Protein AF-A0A7S1QWT0-F1 (afdb_monomer_lite)

Organism: Neobodo designis (NCBI:txid312471)

InterPro domains:
  IPR003721 Pantoate-beta-alanine ligase [MF_00158] (24-279)
  IPR003721 Pantoate-beta-alanine ligase [PF02569] (25-244)
  IPR014729 Rossmann-like alpha/beta/alpha sandwich fold [G3DSA:3.40.50.620] (21-210)
  IPR042176 Pantoate-beta-alanine ligase, C-terminal domain [G3DSA:3.30.1300.10] (211-298)

Secondary structure (DSSP, 8-state):
-TTSHHHHHHHTTTS-PPP--PPEEE-SHHHHHHHHHHHHHTT--EEEEEE-SS--HHHHHHHHHHHHTT-SEEEEEE---GGG--TTSSTTTS---HHHHHHHHHT----TT-EEEEE---HHHH-TT-HHHHHHH--------TT--THHHH-TTHHHHHHHHHHHHHHHH--SEEEEETTSHHHHHHHHHHHHHTT---EEEEEPPPB-TTSPBP-GGGGGS-HHHHHHHHHHHHHHHHHHHHHHHHHHTT------SS-HHHHHHHHHHHHHT-SEEEEEEE--SSS-EEEEEEEE--STT---EE---EEEE-------TTS--S--PPPPPPPP-

Radius of gyration: 23.03 Å; chains: 1; bounding box: 66×64×54 Å

pLDDT: mean 74.69, std 23.06, range [25.11, 98.81]

Sequence (341 aa):
SNSFCTLLAFVSTMTGAEPQSAVQCCHSIAEIRRWRRECSSAQRRVGCVPTMGHLHEGHLGLVRAAFAAGCDAVVVTIFVNPTQFGPAEDYDAYPRTLACDLEKLSGIEHDPRSVLAVFAPPTSEMYPDGVDSAVLAFTVAPTPQPPMHIESVLRPHLYAGIATIVLRLFNICTPDDALFGRKDAFQCDLIAAMARTLNVDVRLHMCPTARETDGLAMSSRNTYIDPAARAHAVALPRACSDAIRTFAALCSGGDAPPFEAPTPLSRVIRRHLVDNFCKTFELAVRHEQCPVSFELQYADVSVDGGAGTLGWICCGEWQDHAPDPATEAPNAPRCAPVGRT

Structure (mmCIF, N/CA/C/O backbone):
data_AF-A0A7S1QWT0-F1
#
_entry.id   AF-A0A7S1QWT0-F1
#
loop_
_atom_site.group_PDB
_atom_site.id
_atom_site.type_symbol
_atom_site.label_atom_id
_atom_site.label_alt_id
_atom_site.label_comp_id
_atom_site.label_asym_id
_atom_site.label_entity_id
_atom_site.label_seq_id
_atom_site.pdbx_PDB_ins_code
_atom_site.Cartn_x
_atom_site.Cartn_y
_atom_site.Cartn_z
_atom_site.occupancy
_atom_site.B_iso_or_equiv
_atom_site.auth_seq_id
_atom_site.auth_comp_id
_atom_site.auth_asym_id
_atom_site.auth_atom_id
_atom_site.pdbx_PDB_model_num
ATOM 1 N N . SER A 1 1 ? -26.802 25.842 -14.150 1.00 42.25 1 SER A N 1
ATOM 2 C CA . SER A 1 1 ? -26.494 24.442 -13.774 1.00 42.25 1 SER A CA 1
ATOM 3 C C . SER A 1 1 ? -26.726 24.121 -12.288 1.00 42.25 1 SER A C 1
ATOM 5 O O . SER A 1 1 ? -26.534 22.978 -11.908 1.00 42.25 1 SER A O 1
ATOM 7 N N . ASN A 1 2 ? -27.247 25.045 -11.463 1.00 38.09 2 ASN A N 1
ATOM 8 C CA . ASN A 1 2 ? -27.472 24.844 -10.017 1.00 38.09 2 ASN A CA 1
ATOM 9 C C . ASN A 1 2 ? -28.808 24.180 -9.615 1.00 38.09 2 ASN A C 1
ATOM 11 O O . ASN A 1 2 ? -29.145 24.175 -8.438 1.00 38.09 2 ASN A O 1
ATOM 15 N N . SER A 1 3 ? -29.577 23.615 -10.550 1.00 39.56 3 SER A N 1
ATOM 16 C CA . SER A 1 3 ? -30.908 23.049 -10.243 1.00 39.56 3 SER A CA 1
ATOM 17 C C . SER A 1 3 ? -30.945 21.520 -10.142 1.00 39.56 3 SER A C 1
ATOM 19 O O . SER A 1 3 ? -31.987 20.972 -9.801 1.00 39.56 3 SER A O 1
ATOM 21 N N . PHE A 1 4 ? -29.832 20.823 -10.401 1.00 35.66 4 PHE A N 1
ATOM 22 C CA . PHE A 1 4 ? -29.777 19.355 -10.315 1.00 35.66 4 PHE A CA 1
ATOM 23 C C . PHE A 1 4 ? -29.410 18.838 -8.911 1.00 35.66 4 PHE A C 1
ATOM 25 O O . PHE A 1 4 ? -29.911 17.795 -8.501 1.00 35.66 4 PHE A O 1
ATOM 32 N N . CYS A 1 5 ? -28.625 19.591 -8.126 1.00 35.72 5 CYS A N 1
ATOM 33 C CA . CYS A 1 5 ? -28.246 19.186 -6.762 1.00 35.72 5 CYS A CA 1
ATOM 34 C C . CYS A 1 5 ? -29.415 19.217 -5.764 1.00 35.72 5 CYS A C 1
ATOM 36 O O . CYS A 1 5 ? -29.424 18.449 -4.808 1.00 35.72 5 CYS A O 1
ATOM 38 N N . THR A 1 6 ? -30.421 20.069 -5.976 1.00 40.09 6 THR A N 1
ATOM 39 C CA . THR A 1 6 ? -31.567 20.181 -5.056 1.00 40.09 6 THR A CA 1
ATOM 40 C C . THR A 1 6 ? -32.590 19.059 -5.256 1.00 40.09 6 THR A C 1
ATOM 42 O O . THR A 1 6 ? -33.325 18.733 -4.330 1.00 40.09 6 THR A O 1
ATOM 45 N N . LEU A 1 7 ? -32.625 18.433 -6.440 1.00 36.25 7 LEU A N 1
ATOM 46 C CA . LEU A 1 7 ? -33.601 17.387 -6.754 1.00 36.25 7 LEU A CA 1
ATOM 47 C C . LEU A 1 7 ? -33.225 16.034 -6.122 1.00 36.25 7 LEU A C 1
ATOM 49 O O . LEU A 1 7 ? -34.100 15.331 -5.629 1.00 36.25 7 LEU A O 1
ATOM 53 N N . LEU A 1 8 ? -31.930 15.702 -6.053 1.00 39.38 8 LEU A N 1
ATOM 54 C CA . LEU A 1 8 ? -31.444 14.467 -5.417 1.00 39.38 8 LEU A CA 1
ATOM 55 C C . LEU A 1 8 ? -31.720 14.434 -3.905 1.00 39.38 8 LEU A C 1
ATOM 57 O O . LEU A 1 8 ? -32.101 13.394 -3.375 1.00 39.38 8 LEU A O 1
ATOM 61 N N . ALA A 1 9 ? -31.633 15.583 -3.228 1.00 39.34 9 ALA A N 1
ATOM 62 C CA . ALA A 1 9 ? -31.957 15.690 -1.805 1.00 39.34 9 ALA A CA 1
ATOM 63 C C . ALA A 1 9 ? -33.454 15.469 -1.504 1.00 39.34 9 ALA A C 1
ATOM 65 O O . ALA A 1 9 ? -33.802 15.075 -0.394 1.00 39.34 9 ALA A O 1
ATOM 66 N N . PHE A 1 10 ? -34.338 15.702 -2.482 1.00 37.19 10 PHE A N 1
ATOM 67 C CA . PHE A 1 10 ? -35.788 15.554 -2.317 1.00 37.19 10 PHE A CA 1
ATOM 68 C C . PHE A 1 10 ? -36.304 14.155 -2.692 1.00 37.19 10 PHE A C 1
ATOM 70 O O . PHE A 1 10 ? -37.392 13.772 -2.275 1.00 37.19 10 PHE A O 1
ATOM 77 N N . VAL A 1 11 ? -35.540 13.375 -3.467 1.00 40.22 11 VAL A N 1
ATOM 78 C CA . VAL A 1 11 ? -35.919 11.999 -3.837 1.00 40.22 11 VAL A CA 1
ATOM 79 C C . VAL A 1 11 ? -35.537 10.998 -2.738 1.00 40.22 11 VAL A C 1
ATOM 81 O O . VAL A 1 11 ? -36.308 10.075 -2.478 1.00 40.22 11 VAL A O 1
ATOM 84 N N . SER A 1 12 ? -34.434 11.223 -2.009 1.00 39.72 12 SER A N 1
ATOM 85 C CA . SER A 1 12 ? -34.025 10.356 -0.887 1.00 39.72 12 SER A CA 1
ATOM 86 C C . SER A 1 12 ? -35.017 10.317 0.282 1.00 39.72 12 SER A C 1
ATOM 88 O O . SER A 1 12 ? -34.977 9.385 1.075 1.00 39.72 12 SER A O 1
ATOM 90 N N . THR A 1 13 ? -35.928 11.287 0.407 1.00 38.88 13 THR A N 1
ATOM 91 C CA . THR A 1 13 ? -36.954 11.301 1.466 1.00 38.88 13 THR A CA 1
ATOM 92 C C . THR A 1 13 ? -38.222 10.512 1.116 1.00 38.88 13 THR A C 1
ATOM 94 O O . THR A 1 13 ? -39.053 10.300 1.995 1.00 38.88 13 THR A O 1
ATOM 97 N N . MET A 1 14 ? -38.382 10.049 -0.132 1.00 39.16 14 MET A N 1
ATOM 98 C CA . MET A 1 14 ? -39.573 9.311 -0.600 1.00 39.16 14 MET A CA 1
ATOM 99 C C . MET A 1 14 ? -39.354 7.798 -0.733 1.00 39.16 14 MET A C 1
ATOM 101 O O . MET A 1 14 ? -40.315 7.031 -0.758 1.00 39.16 14 MET A O 1
ATOM 105 N N . THR A 1 15 ? -38.104 7.345 -0.784 1.00 41.03 15 THR A N 1
ATOM 106 C CA . THR A 1 15 ? -37.746 5.926 -0.753 1.00 41.03 15 THR A CA 1
ATOM 107 C C . THR A 1 15 ? -37.115 5.646 0.601 1.00 41.03 15 THR A C 1
ATOM 109 O O . THR A 1 15 ? -36.033 6.156 0.859 1.00 41.03 15 THR A O 1
ATOM 112 N N . GLY A 1 16 ? -37.754 4.860 1.469 1.00 35.25 16 GLY A N 1
ATOM 113 C CA . GLY A 1 16 ? -37.219 4.458 2.782 1.00 35.25 16 GLY A CA 1
ATOM 114 C C . GLY A 1 16 ? -35.967 3.566 2.728 1.00 35.25 16 GLY A C 1
ATOM 115 O O . GLY A 1 16 ? -35.842 2.644 3.525 1.00 35.25 16 GLY A O 1
ATOM 116 N N . ALA A 1 17 ? -35.073 3.798 1.768 1.00 37.81 17 ALA A N 1
ATOM 117 C CA . ALA A 1 17 ? -33.724 3.275 1.759 1.00 37.81 17 ALA A CA 1
ATOM 118 C C . ALA A 1 17 ? -32.907 4.118 2.741 1.00 37.81 17 ALA A C 1
ATOM 120 O O . ALA A 1 17 ? -32.751 5.326 2.549 1.00 37.81 17 ALA A O 1
ATOM 121 N N . GLU A 1 18 ? -32.413 3.491 3.809 1.00 35.50 18 GLU A N 1
ATOM 122 C CA . GLU A 1 18 ? -31.390 4.125 4.632 1.00 35.50 18 GLU A CA 1
ATOM 123 C C . GLU A 1 18 ? -30.232 4.572 3.729 1.00 35.50 18 GLU A C 1
ATOM 125 O O . GLU A 1 18 ? -29.860 3.832 2.809 1.00 35.50 18 GLU A O 1
ATOM 130 N N . PRO A 1 19 ? -29.680 5.782 3.933 1.00 41.34 19 PRO A N 1
ATOM 131 C CA . PRO A 1 19 ? -28.544 6.230 3.152 1.00 41.34 19 PRO A CA 1
ATOM 132 C C . PRO A 1 19 ? -27.432 5.199 3.315 1.00 41.34 19 PRO A C 1
ATOM 134 O O . PRO A 1 19 ? -27.023 4.897 4.436 1.00 41.34 19 PRO A O 1
ATOM 137 N N . GLN A 1 20 ? -26.983 4.651 2.186 1.00 46.41 20 GLN A N 1
ATOM 138 C CA . GLN A 1 20 ? -25.806 3.799 2.079 1.00 46.41 20 GLN A CA 1
ATOM 139 C C . GLN A 1 20 ? -24.709 4.442 2.937 1.00 46.41 20 GLN A C 1
ATOM 141 O O . GLN A 1 20 ? -24.301 5.572 2.666 1.00 46.41 20 GLN A O 1
ATOM 146 N N . SER A 1 21 ? -24.376 3.794 4.058 1.00 53.66 21 SER A N 1
ATOM 147 C CA . SER A 1 21 ? -23.578 4.376 5.140 1.00 53.66 21 SER A CA 1
ATOM 148 C C . SER A 1 21 ? -22.320 5.018 4.558 1.00 53.66 21 SER A C 1
ATOM 150 O O . SER A 1 21 ? -21.466 4.313 4.021 1.00 53.66 21 SER A O 1
ATOM 152 N N . ALA A 1 22 ? -22.218 6.347 4.649 1.00 71.62 22 ALA A N 1
ATOM 153 C CA . ALA A 1 22 ? -21.068 7.093 4.159 1.00 71.62 22 ALA A CA 1
ATOM 154 C C . ALA A 1 22 ? -19.766 6.500 4.725 1.00 71.62 22 ALA A C 1
ATOM 156 O O . ALA A 1 22 ? -19.699 6.169 5.910 1.00 71.62 22 ALA A O 1
ATOM 157 N N . VAL A 1 23 ? -18.739 6.366 3.880 1.00 88.25 23 VAL A N 1
ATOM 158 C CA . VAL A 1 23 ? -17.427 5.838 4.282 1.00 88.25 23 VAL A CA 1
ATOM 159 C C . VAL A 1 23 ? -16.894 6.651 5.461 1.00 88.25 23 VAL A C 1
ATOM 161 O O . VAL A 1 23 ? -16.669 7.858 5.350 1.00 88.25 23 VAL A O 1
ATOM 164 N N . GLN A 1 24 ? -16.687 5.994 6.603 1.00 92.94 24 GLN A N 1
ATOM 165 C CA . GLN A 1 24 ? -16.206 6.665 7.806 1.00 92.94 24 GLN A CA 1
ATOM 166 C C . GLN A 1 24 ? -14.733 7.042 7.629 1.00 92.94 24 GLN A C 1
ATOM 168 O O . GLN A 1 24 ? -13.878 6.167 7.527 1.00 92.94 24 GLN A O 1
ATOM 173 N N . CYS A 1 25 ? -14.420 8.338 7.631 1.00 97.38 25 CYS A N 1
ATOM 174 C CA . CYS A 1 25 ? -13.046 8.832 7.553 1.00 97.38 25 CYS A CA 1
ATOM 175 C C . CYS A 1 25 ? -12.520 9.197 8.951 1.00 97.38 25 CYS A C 1
ATOM 177 O O . CYS A 1 25 ? -13.036 10.100 9.606 1.00 97.38 25 CYS A O 1
ATOM 179 N N . CYS A 1 26 ? -11.499 8.479 9.411 1.00 98.44 26 CYS A N 1
ATOM 180 C CA . CYS A 1 26 ? -10.790 8.690 10.669 1.00 98.44 26 CYS A CA 1
ATOM 181 C C . CYS A 1 26 ? -9.472 9.430 10.415 1.00 98.44 26 CYS A C 1
ATOM 183 O O . CYS A 1 26 ? -8.659 8.996 9.597 1.00 98.44 26 CYS A O 1
ATOM 185 N N . HIS A 1 27 ? -9.228 10.504 11.160 1.00 98.12 27 HIS A N 1
ATOM 186 C CA . HIS A 1 27 ? -8.019 11.327 11.063 1.00 98.12 27 HIS A CA 1
ATOM 187 C C . HIS A 1 27 ? -7.076 11.152 12.256 1.00 98.12 27 HIS A C 1
ATOM 189 O O . HIS A 1 27 ? -5.955 11.650 12.226 1.00 98.12 27 HIS A O 1
ATOM 195 N N . SER A 1 28 ? -7.498 10.424 13.291 1.00 98.62 28 SER A N 1
ATOM 196 C CA . SER A 1 28 ? -6.667 10.107 14.455 1.00 98.62 28 SER A CA 1
ATOM 197 C C . SER A 1 28 ? -6.576 8.608 14.732 1.00 98.62 28 SER A C 1
ATOM 199 O O . SER A 1 28 ? -7.481 7.824 14.426 1.00 98.62 28 SER A O 1
ATOM 201 N N . ILE A 1 29 ? -5.485 8.205 15.384 1.00 98.75 29 ILE A N 1
ATOM 202 C CA . ILE A 1 29 ? -5.274 6.854 15.910 1.00 98.75 29 ILE A CA 1
ATOM 203 C C . ILE A 1 29 ? -6.396 6.500 16.894 1.00 98.75 29 ILE A C 1
ATOM 205 O O . ILE A 1 29 ? -6.856 5.358 16.941 1.00 98.75 29 ILE A O 1
ATOM 209 N N . ALA A 1 30 ? -6.871 7.475 17.673 1.00 98.62 30 ALA A N 1
ATOM 210 C CA . ALA A 1 30 ? -7.966 7.280 18.617 1.00 98.62 30 ALA A CA 1
ATOM 211 C C . ALA A 1 30 ? -9.285 6.901 17.918 1.00 98.62 30 ALA A C 1
ATOM 213 O O . ALA A 1 30 ? -9.980 5.990 18.381 1.00 98.62 30 ALA A O 1
ATOM 214 N N . GLU A 1 31 ? -9.616 7.567 16.809 1.00 98.56 31 GLU A N 1
ATOM 215 C CA . GLU A 1 31 ? -10.817 7.292 16.015 1.00 98.56 31 GLU A CA 1
ATOM 216 C C . GLU A 1 31 ? -10.756 5.922 15.348 1.00 98.56 31 GLU A C 1
ATOM 218 O O . GLU A 1 31 ? -11.684 5.130 15.519 1.00 98.56 31 GLU A O 1
ATOM 223 N N . ILE A 1 32 ? -9.655 5.589 14.664 1.00 98.69 32 ILE A N 1
ATOM 224 C CA . ILE A 1 32 ? -9.569 4.294 13.977 1.00 98.69 32 ILE A CA 1
ATOM 225 C C . ILE A 1 32 ? -9.534 3.125 14.969 1.00 98.69 32 ILE A C 1
ATOM 227 O O . ILE A 1 32 ? -10.147 2.084 14.737 1.00 98.69 32 ILE A O 1
ATOM 231 N N . ARG A 1 33 ? -8.921 3.308 16.147 1.00 98.62 33 ARG A N 1
ATOM 232 C CA . ARG A 1 33 ? -8.983 2.311 17.226 1.00 98.62 33 ARG A CA 1
ATOM 233 C C . ARG A 1 33 ? -10.384 2.169 17.809 1.00 98.62 33 ARG A C 1
ATOM 235 O O . ARG A 1 33 ? -10.733 1.082 18.265 1.00 98.62 33 ARG A O 1
ATOM 242 N N . ARG A 1 34 ? -11.188 3.239 17.841 1.00 98.56 34 ARG A N 1
ATOM 243 C CA . ARG A 1 34 ? -12.601 3.153 18.240 1.00 98.56 34 ARG A CA 1
ATOM 244 C C . ARG A 1 34 ? -13.382 2.314 17.233 1.00 98.56 34 ARG A C 1
ATOM 246 O O . ARG A 1 34 ? -13.975 1.321 17.644 1.00 98.56 34 ARG A O 1
ATOM 253 N N . TRP A 1 35 ? -13.268 2.639 15.949 1.00 98.19 35 TRP A N 1
ATOM 254 C CA . TRP A 1 35 ? -13.874 1.866 14.863 1.00 98.19 35 TRP A CA 1
ATOM 255 C C . TRP A 1 35 ? -13.466 0.384 14.908 1.00 98.19 35 TRP A C 1
ATOM 257 O O . TRP A 1 35 ? -14.299 -0.518 14.811 1.00 98.19 35 TRP A O 1
ATOM 267 N N . ARG A 1 36 ? -12.184 0.098 15.166 1.00 98.25 36 ARG A N 1
ATOM 268 C CA . ARG A 1 36 ? -11.693 -1.279 15.284 1.00 98.25 36 ARG A CA 1
ATOM 269 C C . ARG A 1 36 ? -12.300 -2.030 16.472 1.00 98.25 36 ARG A C 1
ATOM 271 O O . ARG A 1 36 ? -12.597 -3.219 16.343 1.00 98.25 36 ARG A O 1
ATOM 278 N N . ARG A 1 37 ? -12.499 -1.370 17.620 1.00 98.44 37 ARG A N 1
ATOM 279 C CA . ARG A 1 37 ? -13.174 -1.967 18.791 1.00 98.44 37 ARG A CA 1
ATOM 280 C C . ARG A 1 37 ? -14.650 -2.251 18.522 1.00 98.44 37 ARG A C 1
ATOM 282 O O . ARG A 1 37 ? -15.153 -3.279 18.973 1.00 98.44 37 ARG A O 1
ATOM 289 N N . GLU A 1 38 ? -15.324 -1.379 17.780 1.00 97.81 38 GLU A N 1
ATOM 290 C CA . GLU A 1 38 ? -16.707 -1.592 17.338 1.00 97.81 38 GLU A CA 1
ATOM 291 C C . GLU A 1 38 ? -16.799 -2.817 16.419 1.00 97.81 38 GLU A C 1
ATOM 293 O O . GLU A 1 38 ? -17.631 -3.692 16.651 1.00 97.81 38 GLU A O 1
ATOM 298 N N . CYS A 1 39 ? -15.873 -2.956 15.462 1.00 97.88 39 CYS A N 1
ATOM 299 C CA . CYS A 1 39 ? -15.773 -4.152 14.620 1.00 97.88 39 CYS A CA 1
ATOM 300 C C . CYS A 1 39 ? -15.549 -5.425 15.449 1.00 97.88 39 CYS A C 1
ATOM 302 O O . CYS A 1 39 ? -16.264 -6.405 15.264 1.00 97.88 39 CYS A O 1
ATOM 304 N N . SER A 1 40 ? -14.632 -5.390 16.423 1.00 97.00 40 SER A N 1
ATOM 305 C CA . SER A 1 40 ? -14.411 -6.511 17.350 1.00 97.00 40 SER A CA 1
ATOM 306 C C . SER A 1 40 ? -15.667 -6.891 18.129 1.00 97.00 40 SER A C 1
ATOM 308 O O . SER A 1 40 ? -15.968 -8.073 18.266 1.00 97.00 40 SER A O 1
ATOM 310 N N . SER A 1 41 ? -16.397 -5.899 18.642 1.00 97.69 41 SER A N 1
ATOM 311 C CA . SER A 1 41 ? -17.617 -6.120 19.430 1.00 97.69 41 SER A CA 1
ATOM 312 C C . SER A 1 41 ? -18.728 -6.743 18.584 1.00 97.69 41 SER A C 1
ATOM 314 O O . SER A 1 41 ? -19.510 -7.544 19.084 1.00 97.69 41 SER A O 1
ATOM 316 N N . ALA A 1 42 ? -18.755 -6.416 17.291 1.00 96.94 42 ALA A N 1
ATOM 317 C CA . ALA A 1 42 ? -19.634 -7.021 16.298 1.00 96.94 42 ALA A CA 1
ATOM 318 C C . ALA A 1 42 ? -19.082 -8.332 15.699 1.00 96.94 42 ALA A C 1
ATOM 320 O O . ALA A 1 42 ? -19.668 -8.846 14.751 1.00 96.94 42 ALA A O 1
ATOM 321 N N . GLN A 1 43 ? -17.961 -8.856 16.216 1.00 97.19 43 GLN A N 1
ATOM 322 C CA . GLN A 1 43 ? -17.268 -10.050 15.711 1.00 97.19 43 GLN A CA 1
ATOM 323 C C . GLN A 1 43 ? -16.945 -9.995 14.207 1.00 97.19 43 GLN A C 1
ATOM 325 O O . GLN A 1 43 ? -16.918 -11.021 13.534 1.00 97.19 43 GLN A O 1
ATOM 330 N N . ARG A 1 44 ? -16.697 -8.790 13.686 1.00 97.56 44 ARG A N 1
ATOM 331 C CA . ARG A 1 44 ? -16.338 -8.559 12.287 1.00 97.56 44 ARG A CA 1
ATOM 332 C C . ARG A 1 44 ? -14.871 -8.876 12.051 1.00 97.56 44 ARG A C 1
ATOM 334 O O . ARG A 1 44 ? -14.016 -8.368 12.778 1.00 97.56 44 ARG A O 1
ATOM 341 N N . ARG A 1 45 ? -14.590 -9.624 10.987 1.00 98.31 45 ARG A N 1
ATOM 342 C CA . ARG A 1 45 ? -13.234 -9.814 10.469 1.00 98.31 45 ARG A CA 1
ATOM 343 C C . ARG A 1 45 ? -12.791 -8.577 9.690 1.00 98.31 45 ARG A C 1
ATOM 345 O O . ARG A 1 45 ? -13.512 -8.110 8.808 1.00 98.31 45 ARG A O 1
ATOM 352 N N . VAL A 1 46 ? -11.625 -8.035 10.025 1.00 98.75 46 VAL A N 1
ATOM 353 C CA . VAL A 1 46 ? -11.136 -6.741 9.542 1.00 98.75 46 VAL A CA 1
ATOM 354 C C . VAL A 1 46 ? -9.996 -6.920 8.543 1.00 98.75 46 VAL A C 1
ATOM 356 O O . VAL A 1 46 ? -8.901 -7.346 8.905 1.00 98.75 46 VAL A O 1
ATOM 359 N N . GLY A 1 47 ? -10.233 -6.512 7.299 1.00 98.75 47 GLY A N 1
ATOM 360 C CA . GLY A 1 47 ? -9.208 -6.357 6.273 1.00 98.75 47 GLY A CA 1
ATOM 361 C C . GLY A 1 47 ? -8.568 -4.968 6.309 1.00 98.75 47 GLY A C 1
ATOM 362 O O . GLY A 1 47 ? -9.241 -3.970 6.558 1.00 98.75 47 GLY A O 1
ATOM 363 N N . CYS A 1 48 ? -7.274 -4.877 6.024 1.00 98.81 48 CYS A N 1
ATOM 364 C CA . CYS A 1 48 ? -6.546 -3.623 5.862 1.00 98.81 48 CYS A CA 1
ATOM 365 C C . CYS A 1 48 ? -5.928 -3.531 4.467 1.00 98.81 48 CYS A C 1
ATOM 367 O O . CYS A 1 48 ? -5.271 -4.462 4.002 1.00 98.81 48 CYS A O 1
ATOM 369 N N . VAL A 1 49 ? -6.108 -2.383 3.816 1.00 98.81 49 VAL A N 1
ATOM 370 C CA . VAL A 1 49 ? -5.476 -2.046 2.537 1.00 98.81 49 VAL A CA 1
ATOM 371 C C . VAL A 1 49 ? -4.602 -0.808 2.751 1.00 98.81 49 VAL A C 1
ATOM 373 O O . VAL A 1 49 ? -5.113 0.317 2.712 1.00 98.81 49 VAL A O 1
ATOM 376 N N . PRO A 1 50 ? -3.295 -0.978 3.022 1.00 98.50 50 PRO A N 1
ATOM 377 C CA . PRO A 1 50 ? -2.398 0.156 3.183 1.00 98.50 50 PRO A CA 1
ATOM 378 C C . PRO A 1 50 ? -2.125 0.859 1.851 1.00 98.50 50 PRO A C 1
ATOM 380 O O . PRO A 1 50 ? -1.672 0.228 0.897 1.00 98.50 50 PRO A O 1
ATOM 383 N N . THR A 1 51 ? -2.373 2.168 1.776 1.00 98.31 51 THR A N 1
ATOM 384 C CA . THR A 1 51 ? -2.111 2.981 0.575 1.00 98.31 51 THR A CA 1
ATOM 385 C C . THR A 1 51 ? -1.500 4.341 0.923 1.00 98.31 51 THR A C 1
ATOM 387 O O . THR A 1 51 ? -1.543 4.800 2.068 1.00 98.31 51 THR A O 1
ATOM 390 N N . MET A 1 52 ? -0.977 5.024 -0.097 1.00 97.50 52 MET A N 1
ATOM 391 C CA . MET A 1 52 ? -0.579 6.434 -0.015 1.00 97.50 52 MET A CA 1
ATOM 392 C C . MET A 1 52 ? -1.651 7.402 -0.551 1.00 97.50 52 MET A C 1
ATOM 394 O O . MET A 1 52 ? -1.398 8.600 -0.629 1.00 97.50 52 MET A O 1
ATOM 398 N N . GLY A 1 53 ? -2.849 6.917 -0.901 1.00 97.00 53 GLY A N 1
ATOM 399 C CA . GLY A 1 53 ? -3.890 7.716 -1.559 1.00 97.00 53 GLY A CA 1
ATOM 400 C C . GLY A 1 53 ? -3.718 7.820 -3.072 1.00 97.00 53 GLY A C 1
ATOM 401 O O . GLY A 1 53 ? -3.019 7.012 -3.686 1.00 97.00 53 GLY A O 1
ATOM 402 N N . HIS A 1 54 ? -4.410 8.789 -3.677 1.00 96.38 54 HIS A N 1
ATOM 403 C CA . HIS A 1 54 ? -4.535 8.923 -5.131 1.00 96.38 54 HIS A CA 1
ATOM 404 C C . HIS A 1 54 ? -4.944 7.601 -5.782 1.00 96.38 54 HIS A C 1
ATOM 406 O O . HIS A 1 54 ? -4.239 7.014 -6.612 1.00 96.38 54 HIS A O 1
ATOM 412 N N . LEU A 1 55 ? -6.082 7.096 -5.308 1.00 97.25 55 LEU A N 1
ATOM 413 C CA . LEU A 1 55 ? -6.531 5.740 -5.546 1.00 97.25 55 LEU A CA 1
ATOM 414 C C . LEU A 1 55 ? -6.874 5.527 -7.020 1.00 97.25 55 LEU A C 1
ATOM 416 O O . LEU A 1 55 ? -7.400 6.400 -7.713 1.00 97.25 55 LEU A O 1
ATOM 420 N N . HIS A 1 56 ? -6.621 4.314 -7.484 1.00 95.50 56 HIS A N 1
ATOM 421 C CA . HIS A 1 56 ? -6.930 3.841 -8.827 1.00 95.50 56 HIS A CA 1
ATOM 422 C C . HIS A 1 56 ? -7.529 2.445 -8.711 1.00 95.50 56 HIS A C 1
ATOM 424 O O . HIS A 1 56 ? -7.557 1.861 -7.628 1.00 95.50 56 HIS A O 1
ATOM 430 N N . GLU A 1 57 ? -7.970 1.880 -9.827 1.00 95.38 57 GLU A N 1
ATOM 431 C CA . GLU A 1 57 ? -8.723 0.627 -9.829 1.00 95.38 57 GLU A CA 1
ATOM 432 C C . GLU A 1 57 ? -7.930 -0.568 -9.264 1.00 95.38 57 GLU A C 1
ATOM 434 O O . GLU A 1 57 ? -8.508 -1.440 -8.625 1.00 95.38 57 GLU A O 1
ATOM 439 N N . GLY A 1 58 ? -6.594 -0.555 -9.350 1.00 95.25 58 GLY A N 1
ATOM 440 C CA . GLY A 1 58 ? -5.753 -1.486 -8.585 1.00 95.25 58 GLY A CA 1
ATOM 441 C C . GLY A 1 58 ? -5.959 -1.435 -7.064 1.00 95.25 58 GLY A C 1
ATOM 442 O O . GLY A 1 58 ? -6.085 -2.484 -6.443 1.00 95.25 58 GLY A O 1
ATOM 443 N N . HIS A 1 59 ? -6.069 -0.245 -6.466 1.00 98.12 59 HIS A N 1
ATOM 444 C CA . HIS A 1 59 ? -6.357 -0.090 -5.036 1.00 98.12 59 HIS A CA 1
ATOM 445 C C . HIS A 1 59 ? -7.789 -0.523 -4.691 1.00 98.12 59 HIS A C 1
ATOM 447 O O . HIS A 1 59 ? -7.999 -1.236 -3.712 1.00 98.12 59 HIS A O 1
ATOM 453 N N . LEU A 1 60 ? -8.772 -0.141 -5.514 1.00 98.00 60 LEU A N 1
ATOM 454 C CA . LEU A 1 60 ? -10.171 -0.547 -5.318 1.00 98.00 60 LEU A CA 1
ATOM 455 C C . LEU A 1 60 ? -10.328 -2.073 -5.459 1.00 98.00 60 LEU A C 1
ATOM 457 O O . LEU A 1 60 ? -11.102 -2.696 -4.735 1.00 98.00 60 LEU A O 1
ATOM 461 N N . GLY A 1 61 ? -9.524 -2.695 -6.325 1.00 97.62 61 GLY A N 1
ATOM 462 C CA . GLY A 1 61 ? -9.403 -4.143 -6.455 1.00 97.62 61 GLY A CA 1
ATOM 463 C C . GLY A 1 61 ? -8.929 -4.833 -5.182 1.00 97.62 61 GLY A C 1
ATOM 464 O O . GLY A 1 61 ? -9.472 -5.882 -4.846 1.00 97.62 61 GLY A O 1
ATOM 465 N N . LEU A 1 62 ? -7.998 -4.233 -4.433 1.00 98.50 62 LEU A N 1
ATOM 466 C CA . LEU A 1 62 ? -7.588 -4.754 -3.123 1.00 98.50 62 LEU A CA 1
ATOM 467 C C . LEU A 1 62 ? -8.739 -4.688 -2.113 1.00 98.50 62 LEU A C 1
ATOM 469 O O . LEU A 1 62 ? -8.965 -5.646 -1.386 1.00 98.50 62 LEU A O 1
ATOM 473 N N . VAL A 1 63 ? -9.522 -3.607 -2.099 1.00 98.50 63 VAL A N 1
ATOM 474 C CA . VAL A 1 63 ? -10.701 -3.504 -1.218 1.00 98.50 63 VAL A CA 1
ATOM 475 C C . VAL A 1 63 ? -11.725 -4.594 -1.544 1.00 98.50 63 VAL A C 1
ATOM 477 O O . VAL A 1 63 ? -12.194 -5.295 -0.649 1.00 98.50 63 VAL A O 1
ATOM 480 N N . ARG A 1 64 ? -12.024 -4.809 -2.831 1.00 97.75 64 ARG A N 1
ATOM 481 C CA . ARG A 1 64 ? -12.922 -5.894 -3.261 1.00 97.75 64 ARG A CA 1
ATOM 482 C C . ARG A 1 64 ? -12.361 -7.276 -2.930 1.00 97.75 64 ARG A C 1
ATOM 484 O O . ARG A 1 64 ? -13.114 -8.145 -2.504 1.00 97.75 64 ARG A O 1
ATOM 491 N N . ALA A 1 65 ? -11.051 -7.476 -3.073 1.00 97.94 65 ALA A N 1
ATOM 492 C CA . ALA A 1 65 ? -10.392 -8.719 -2.683 1.00 97.94 65 ALA A CA 1
ATOM 493 C C . ALA A 1 65 ? -10.490 -8.975 -1.170 1.00 97.94 65 ALA A C 1
ATOM 495 O O . ALA A 1 65 ? -10.647 -10.123 -0.766 1.00 97.94 65 ALA A O 1
ATOM 496 N N . ALA A 1 66 ? -10.468 -7.928 -0.339 1.00 98.38 66 ALA A N 1
ATOM 497 C CA . ALA A 1 66 ? -10.638 -8.048 1.108 1.00 98.38 66 ALA A CA 1
ATOM 498 C C . ALA A 1 66 ? -12.033 -8.580 1.461 1.00 98.38 66 ALA A C 1
ATOM 500 O O . ALA A 1 66 ? -12.158 -9.553 2.208 1.00 98.38 66 ALA A O 1
ATOM 501 N N . PHE A 1 67 ? -13.076 -8.001 0.859 1.00 97.62 67 PHE A N 1
ATOM 502 C CA . PHE A 1 67 ? -14.446 -8.494 1.010 1.00 97.62 67 PHE A CA 1
ATOM 503 C C . PHE A 1 67 ? -14.597 -9.922 0.466 1.00 97.62 67 PHE A C 1
ATOM 505 O O . PHE A 1 67 ? -15.144 -10.784 1.149 1.00 97.62 67 PHE A O 1
ATOM 512 N N . ALA A 1 68 ? -14.038 -10.218 -0.712 1.00 96.75 68 ALA A N 1
ATOM 513 C CA . ALA A 1 68 ? -14.062 -11.562 -1.296 1.00 96.75 68 ALA A CA 1
ATOM 514 C C . ALA A 1 68 ? -13.323 -12.611 -0.440 1.00 96.75 68 ALA A C 1
ATOM 516 O O . ALA A 1 68 ? -13.701 -13.781 -0.436 1.00 96.75 68 ALA A O 1
ATOM 517 N N . ALA A 1 69 ? -12.304 -12.203 0.322 1.00 96.12 69 ALA A N 1
ATOM 518 C CA . ALA A 1 69 ? -11.595 -13.051 1.281 1.00 96.12 69 ALA A CA 1
ATOM 519 C C . ALA A 1 69 ? -12.376 -13.287 2.593 1.00 96.12 69 ALA A C 1
ATOM 521 O O . ALA A 1 69 ? -11.880 -13.984 3.489 1.00 96.12 69 ALA A O 1
ATOM 522 N N . GLY A 1 70 ? -13.584 -12.726 2.715 1.00 96.75 70 GLY A N 1
ATOM 523 C CA . GLY A 1 70 ? -14.473 -12.876 3.863 1.00 96.75 70 GLY A CA 1
ATOM 524 C C . GLY A 1 70 ? -14.211 -11.880 4.991 1.00 96.75 70 GLY A C 1
ATOM 525 O O . GLY A 1 70 ? -14.418 -12.234 6.148 1.00 96.75 70 GLY A O 1
ATOM 526 N N . CYS A 1 71 ? -13.699 -10.683 4.688 1.00 98.25 71 CYS A N 1
ATOM 527 C CA . CYS A 1 71 ? -13.670 -9.589 5.661 1.00 98.25 71 CYS A CA 1
ATOM 528 C C . CYS A 1 71 ? -15.052 -8.928 5.735 1.00 98.25 71 CYS A C 1
ATOM 530 O O . CYS A 1 71 ? -15.605 -8.538 4.710 1.00 98.25 71 CYS A O 1
ATOM 532 N N . ASP A 1 72 ? -15.588 -8.749 6.939 1.00 98.00 72 ASP A N 1
ATOM 533 C CA . ASP A 1 72 ? -16.838 -8.015 7.167 1.00 98.00 72 ASP A CA 1
ATOM 534 C C . ASP A 1 72 ? -16.598 -6.502 7.247 1.00 98.00 72 ASP A C 1
ATOM 536 O O . ASP A 1 72 ? -17.498 -5.698 7.029 1.00 98.00 72 ASP A O 1
ATOM 540 N N . ALA A 1 73 ? -15.379 -6.097 7.588 1.00 98.25 73 ALA A N 1
ATOM 541 C CA . ALA A 1 73 ? -14.972 -4.708 7.685 1.00 98.25 73 ALA A CA 1
ATOM 542 C C . ALA A 1 73 ? -13.659 -4.502 6.938 1.00 98.25 73 ALA A C 1
ATOM 544 O O . ALA A 1 73 ? -12.772 -5.351 6.999 1.00 98.25 73 ALA A O 1
ATOM 545 N N . VAL A 1 74 ? -13.506 -3.368 6.261 1.00 98.62 74 VAL A N 1
ATOM 546 C CA . VAL A 1 74 ? -12.255 -3.005 5.591 1.00 98.62 74 VAL A CA 1
ATOM 547 C C . VAL A 1 74 ? -11.838 -1.604 6.007 1.00 98.62 74 VAL A C 1
ATOM 549 O O . VAL A 1 74 ? -12.643 -0.675 5.980 1.00 98.62 74 VAL A O 1
ATOM 552 N N . VAL A 1 75 ? -10.568 -1.447 6.378 1.00 98.75 75 VAL A N 1
ATOM 553 C CA . VAL A 1 75 ? -9.918 -0.145 6.533 1.00 98.75 75 VAL A CA 1
ATOM 554 C C . VAL A 1 75 ? -8.948 0.087 5.381 1.00 98.75 75 VAL A C 1
ATOM 556 O O . VAL A 1 75 ? -8.054 -0.719 5.128 1.00 98.75 75 VAL A O 1
ATOM 559 N N . VAL A 1 76 ? -9.098 1.216 4.695 1.00 98.81 76 VAL A N 1
ATOM 560 C CA . VAL A 1 76 ? -8.115 1.711 3.727 1.00 98.81 76 VAL A CA 1
ATOM 561 C C . VAL A 1 76 ? -7.296 2.797 4.403 1.00 98.81 76 VAL A C 1
ATOM 563 O O . VAL A 1 76 ? -7.846 3.805 4.845 1.00 98.81 76 VAL A O 1
ATOM 566 N N . THR A 1 77 ? -5.980 2.622 4.504 1.00 98.75 77 THR A N 1
ATOM 567 C CA . THR A 1 77 ? -5.126 3.695 5.030 1.00 98.75 77 THR A CA 1
ATOM 568 C C . THR A 1 77 ? -4.709 4.594 3.879 1.00 98.75 77 THR A C 1
ATOM 570 O O . THR A 1 77 ? -4.303 4.094 2.833 1.00 98.75 77 THR A O 1
ATOM 573 N N . ILE A 1 78 ? -4.784 5.908 4.061 1.00 98.62 78 ILE A N 1
ATOM 574 C CA . ILE A 1 78 ? -4.321 6.908 3.096 1.00 98.62 78 ILE A CA 1
ATOM 575 C C . ILE A 1 78 ? -3.283 7.765 3.806 1.00 98.62 78 ILE A C 1
ATOM 577 O O . ILE A 1 78 ? -3.616 8.695 4.539 1.00 98.62 78 ILE A O 1
ATOM 581 N N . PHE A 1 79 ? -2.012 7.416 3.623 1.00 98.38 79 PHE A N 1
ATOM 582 C CA . PHE A 1 79 ? -0.916 8.123 4.271 1.00 98.38 79 PHE A CA 1
ATOM 583 C C . PHE A 1 79 ? 0.328 8.147 3.383 1.00 98.38 79 PHE A C 1
ATOM 585 O O . PHE A 1 79 ? 0.973 7.121 3.169 1.00 98.38 79 PHE A O 1
ATOM 592 N N . VAL A 1 80 ? 0.684 9.333 2.881 1.00 97.12 80 VAL A N 1
ATOM 593 C CA . VAL A 1 80 ? 1.956 9.549 2.177 1.00 97.12 80 VAL A CA 1
ATOM 594 C C . VAL A 1 80 ? 3.066 9.583 3.224 1.00 97.12 80 VAL A C 1
ATOM 596 O O . VAL A 1 80 ? 3.349 10.619 3.821 1.00 97.12 80 VAL A O 1
ATOM 599 N N . ASN A 1 81 ? 3.650 8.420 3.496 1.00 96.25 81 ASN A N 1
ATOM 600 C CA . ASN A 1 81 ? 4.665 8.252 4.528 1.00 96.25 81 ASN A CA 1
ATOM 601 C C . ASN A 1 81 ? 5.971 8.973 4.147 1.00 96.25 81 ASN A C 1
ATOM 603 O O . ASN A 1 81 ? 6.582 8.562 3.173 1.00 96.25 81 ASN A O 1
ATOM 607 N N . PRO A 1 82 ? 6.470 9.965 4.902 1.00 94.12 82 PRO A N 1
ATOM 608 C CA . PRO A 1 82 ? 7.725 10.647 4.572 1.00 94.12 82 PRO A CA 1
ATOM 609 C C . PRO A 1 82 ? 8.968 9.752 4.698 1.00 94.12 82 PRO A C 1
ATOM 611 O O . PRO A 1 82 ? 9.933 9.948 3.972 1.00 94.12 82 PRO A O 1
ATOM 614 N N . THR A 1 83 ? 8.955 8.736 5.570 1.00 91.19 83 THR A N 1
ATOM 615 C CA . THR A 1 83 ? 10.153 7.907 5.849 1.00 91.19 83 THR A CA 1
ATOM 616 C C . THR A 1 83 ? 10.570 6.998 4.694 1.00 91.19 83 THR A C 1
ATOM 618 O O . THR A 1 83 ? 11.680 6.476 4.689 1.00 91.19 83 THR A O 1
ATOM 621 N N . GLN A 1 84 ? 9.692 6.803 3.710 1.00 88.31 84 GLN A N 1
ATOM 622 C CA . GLN A 1 84 ? 9.974 6.019 2.507 1.00 88.31 84 GLN A CA 1
ATOM 623 C C . GLN A 1 84 ? 10.310 6.894 1.288 1.00 88.31 84 GLN A C 1
ATOM 625 O O . GLN A 1 84 ? 10.352 6.379 0.171 1.00 88.31 84 GLN A O 1
ATOM 630 N N . PHE A 1 85 ? 10.542 8.198 1.500 1.00 87.88 85 PHE A N 1
ATOM 631 C CA . PHE A 1 85 ? 10.989 9.135 0.473 1.00 87.88 85 PHE A CA 1
ATOM 632 C C . PHE A 1 85 ? 12.365 9.717 0.801 1.00 87.88 85 PHE A C 1
ATOM 634 O O . PHE A 1 85 ? 12.672 10.031 1.949 1.00 87.88 85 PHE A O 1
ATOM 641 N N . GLY A 1 86 ? 13.190 9.858 -0.230 1.00 84.25 86 GLY A N 1
ATOM 642 C CA . GLY A 1 86 ? 14.495 10.504 -0.163 1.00 84.25 86 GLY A CA 1
ATOM 643 C C . GLY A 1 86 ? 14.384 12.005 -0.458 1.00 84.25 86 GLY A C 1
ATOM 644 O O . GLY A 1 86 ? 13.395 12.434 -1.051 1.00 84.25 86 GLY A O 1
ATOM 645 N N . PRO A 1 87 ? 15.405 12.819 -0.129 1.00 80.62 87 PRO A N 1
ATOM 646 C CA . PRO A 1 87 ? 15.356 14.273 -0.330 1.00 80.62 87 PRO A CA 1
ATOM 647 C C . PRO A 1 87 ? 15.152 14.722 -1.785 1.00 80.62 87 PRO A C 1
ATOM 649 O O . PRO A 1 87 ? 14.645 15.810 -2.024 1.00 80.62 87 PRO A O 1
ATOM 652 N N . ALA A 1 88 ? 15.572 13.900 -2.751 1.00 78.75 88 ALA A N 1
ATOM 653 C CA . ALA A 1 88 ? 15.434 14.164 -4.185 1.00 78.75 88 ALA A CA 1
ATOM 654 C C . ALA A 1 88 ? 14.241 13.425 -4.825 1.00 78.75 88 ALA A C 1
ATOM 656 O O . ALA A 1 88 ? 14.111 13.410 -6.047 1.00 78.75 88 ALA A O 1
ATOM 657 N N . GLU A 1 89 ? 13.405 12.768 -4.017 1.00 83.25 89 GLU A N 1
ATOM 658 C CA . GLU A 1 89 ? 12.247 12.009 -4.489 1.00 83.25 89 GLU A CA 1
ATOM 659 C C . GLU A 1 89 ? 10.969 12.857 -4.477 1.00 83.25 89 GLU A C 1
ATOM 661 O O . GLU A 1 89 ? 10.932 13.993 -4.009 1.00 83.25 89 GLU A O 1
ATOM 666 N N . ASP A 1 90 ? 9.883 12.298 -5.000 1.00 84.12 90 ASP A N 1
ATOM 667 C CA . ASP A 1 90 ? 8.659 13.024 -5.322 1.00 84.12 90 ASP A CA 1
ATOM 668 C C . ASP A 1 90 ? 7.712 13.254 -4.130 1.00 84.12 90 ASP A C 1
ATOM 670 O O . ASP A 1 90 ? 6.507 13.348 -4.332 1.00 84.12 90 ASP A O 1
ATOM 674 N N . TYR A 1 91 ? 8.205 13.359 -2.891 1.00 89.00 91 TYR A N 1
ATOM 675 C CA . TYR A 1 91 ? 7.339 13.486 -1.705 1.00 89.00 91 TYR A CA 1
ATOM 676 C C . TYR A 1 91 ? 6.404 14.706 -1.771 1.00 89.00 91 TYR A C 1
ATOM 678 O O . TYR A 1 91 ? 5.197 14.597 -1.517 1.00 89.00 91 TYR A O 1
ATOM 686 N N . ASP A 1 92 ? 6.948 15.867 -2.141 1.00 88.31 92 ASP A N 1
ATOM 687 C CA . ASP A 1 92 ? 6.182 17.114 -2.245 1.00 88.31 92 ASP A CA 1
ATOM 688 C C . ASP A 1 92 ? 5.248 17.103 -3.461 1.00 88.31 92 ASP A C 1
ATOM 690 O O . ASP A 1 92 ? 4.120 17.588 -3.384 1.00 88.31 92 ASP A O 1
ATOM 694 N N . ALA A 1 93 ? 5.685 16.480 -4.558 1.00 86.75 93 ALA A N 1
ATOM 695 C CA . ALA A 1 93 ? 4.909 16.339 -5.788 1.00 86.75 93 ALA A CA 1
ATOM 696 C C . ALA A 1 93 ? 3.857 15.216 -5.730 1.00 86.75 93 ALA A C 1
ATOM 698 O O . ALA A 1 93 ? 2.973 15.179 -6.587 1.00 86.75 93 ALA A O 1
ATOM 699 N N . TYR A 1 94 ? 3.917 14.322 -4.732 1.00 89.88 94 TYR A N 1
ATOM 700 C CA . TYR A 1 94 ? 3.022 13.170 -4.647 1.00 89.88 94 TYR A CA 1
ATOM 701 C C . TYR A 1 94 ? 1.5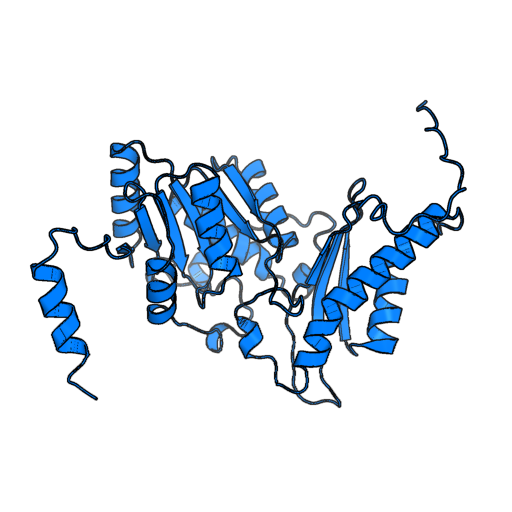51 13.617 -4.577 1.00 89.88 94 TYR A C 1
ATOM 703 O O . TYR A 1 94 ? 1.198 14.439 -3.716 1.00 89.88 94 TYR A O 1
ATOM 711 N N . PRO A 1 95 ? 0.665 13.085 -5.440 1.00 87.75 95 PRO A N 1
ATOM 712 C CA . PRO A 1 95 ? -0.717 13.530 -5.509 1.00 87.75 95 PRO A CA 1
ATOM 713 C C . PRO A 1 95 ? -1.470 13.208 -4.214 1.00 87.75 95 PRO A C 1
ATOM 715 O O . PRO A 1 95 ? -1.468 12.079 -3.728 1.00 87.75 95 PRO A O 1
ATOM 718 N N . ARG A 1 96 ? -2.155 14.213 -3.659 1.00 94.25 96 ARG A N 1
ATOM 719 C CA . ARG A 1 96 ? -2.965 14.098 -2.437 1.00 94.25 96 ARG A CA 1
ATOM 720 C C . ARG A 1 96 ? -4.405 14.478 -2.762 1.00 94.25 96 ARG A C 1
ATOM 722 O O . ARG A 1 96 ? -4.737 15.656 -2.848 1.00 94.25 96 ARG A O 1
ATOM 729 N N . THR A 1 97 ? -5.255 13.476 -2.979 1.00 95.81 97 THR A N 1
ATOM 730 C CA . THR A 1 97 ? -6.616 13.654 -3.518 1.00 95.81 97 THR A CA 1
ATOM 731 C C . THR A 1 97 ? -7.690 13.015 -2.640 1.00 95.81 97 THR A C 1
ATOM 733 O O . THR A 1 97 ? -8.602 12.375 -3.157 1.00 95.81 97 THR A O 1
ATOM 736 N N . LEU A 1 98 ? -7.612 13.211 -1.317 1.00 96.69 98 LEU A N 1
ATOM 737 C CA . LEU A 1 98 ? -8.464 12.521 -0.338 1.00 96.69 98 LEU A CA 1
ATOM 738 C C . LEU A 1 98 ? -9.968 12.588 -0.664 1.00 96.69 98 LEU A C 1
ATOM 740 O O . LEU A 1 98 ? -10.647 11.577 -0.558 1.00 96.69 98 LEU A O 1
ATOM 744 N N . ALA A 1 99 ? -10.490 13.739 -1.101 1.00 95.94 99 ALA A N 1
ATOM 745 C CA . ALA A 1 99 ? -11.906 13.859 -1.473 1.00 95.94 99 ALA A CA 1
ATOM 746 C C . ALA A 1 99 ? -12.291 12.913 -2.630 1.00 95.94 99 ALA A C 1
ATOM 748 O O . ALA A 1 99 ? -13.260 12.168 -2.523 1.00 95.94 99 ALA A O 1
ATOM 749 N N . CYS A 1 100 ? -11.479 12.870 -3.690 1.00 96.25 100 CYS A N 1
ATOM 750 C CA . CYS A 1 100 ? -11.671 11.954 -4.818 1.00 96.25 100 CYS A CA 1
ATOM 751 C C . CYS A 1 100 ? -11.485 10.486 -4.399 1.00 96.25 100 CYS A C 1
ATOM 753 O O . CYS A 1 100 ? -12.176 9.596 -4.893 1.00 96.25 100 CYS A O 1
ATOM 755 N N . ASP A 1 101 ? -10.561 10.223 -3.473 1.00 97.69 101 ASP A N 1
ATOM 756 C CA . ASP A 1 101 ? -10.332 8.883 -2.936 1.00 97.69 101 ASP A CA 1
ATOM 757 C C . ASP A 1 101 ? -11.563 8.388 -2.154 1.00 97.69 101 ASP A C 1
ATOM 759 O O . ASP A 1 101 ? -12.003 7.258 -2.359 1.00 97.69 101 ASP A O 1
ATOM 763 N N . LEU A 1 102 ? -12.177 9.246 -1.331 1.00 97.12 102 LEU A N 1
ATOM 764 C CA . LEU A 1 102 ? -13.410 8.944 -0.594 1.00 97.12 102 LEU A CA 1
ATOM 765 C C . LEU A 1 102 ? -14.611 8.716 -1.522 1.00 97.12 102 LEU A C 1
ATOM 767 O O . LEU A 1 102 ? -15.396 7.799 -1.278 1.00 97.12 102 LEU A O 1
ATOM 771 N N . GLU A 1 103 ? -14.745 9.498 -2.595 1.00 95.94 103 GLU A N 1
ATOM 772 C CA . GLU A 1 103 ? -15.787 9.297 -3.612 1.00 95.94 103 GLU A CA 1
ATOM 773 C C . GLU A 1 103 ? -15.653 7.925 -4.286 1.00 95.94 103 GLU A C 1
ATOM 775 O O . GLU A 1 103 ? -16.624 7.170 -4.358 1.00 95.94 103 GLU A O 1
ATOM 780 N N . LYS A 1 104 ? -14.437 7.558 -4.714 1.00 96.69 104 LYS A N 1
ATOM 781 C CA . LYS A 1 104 ? -14.154 6.245 -5.318 1.00 96.69 104 LYS A CA 1
ATOM 782 C C . LYS A 1 104 ? -14.467 5.097 -4.364 1.00 96.69 104 LYS A C 1
ATOM 784 O O . LYS A 1 104 ? -15.067 4.111 -4.778 1.00 96.69 104 LYS A O 1
ATOM 789 N N . LEU A 1 105 ? -14.068 5.224 -3.098 1.00 97.06 105 LEU A N 1
ATOM 790 C CA . LEU A 1 105 ? -14.326 4.214 -2.071 1.00 97.06 105 LEU A CA 1
ATOM 791 C C . LEU A 1 105 ? -15.819 4.076 -1.758 1.00 97.06 105 LEU A C 1
ATOM 793 O O . LEU A 1 105 ? -16.300 2.959 -1.595 1.00 97.06 105 LEU A O 1
ATOM 797 N N . SER A 1 106 ? -16.558 5.186 -1.736 1.00 94.31 106 SER A N 1
ATOM 798 C CA . SER A 1 106 ? -18.012 5.181 -1.517 1.00 94.31 106 SER A CA 1
ATOM 799 C C . SER A 1 106 ? -18.775 4.496 -2.654 1.00 94.31 106 SER A C 1
ATOM 801 O O . SER A 1 106 ? -19.861 3.972 -2.431 1.00 94.31 106 SER A O 1
ATOM 803 N N . GLY A 1 107 ? -18.205 4.473 -3.863 1.00 93.38 107 GLY A N 1
ATOM 804 C CA . GLY A 1 107 ? -18.761 3.765 -5.017 1.00 93.38 107 GLY A CA 1
ATOM 805 C C . GLY A 1 107 ? -18.469 2.260 -5.060 1.00 93.38 107 GLY A C 1
ATOM 806 O O . GLY A 1 107 ? -18.914 1.599 -5.995 1.00 93.38 107 GLY A O 1
ATOM 807 N N . ILE A 1 108 ? -17.716 1.699 -4.105 1.00 93.75 108 ILE A N 1
ATOM 808 C CA . ILE A 1 108 ? -17.438 0.256 -4.077 1.00 93.75 108 ILE A CA 1
ATOM 809 C C . ILE A 1 108 ? -18.668 -0.498 -3.578 1.00 93.75 108 ILE A C 1
ATOM 811 O O . ILE A 1 108 ? -19.066 -0.371 -2.420 1.00 93.75 108 ILE A O 1
ATOM 815 N N . GLU A 1 109 ? -19.209 -1.371 -4.420 1.00 90.50 109 GLU A N 1
ATOM 816 C CA . GLU A 1 109 ? -20.257 -2.310 -4.026 1.00 90.50 109 GLU A CA 1
ATOM 817 C C . GLU A 1 109 ? -19.711 -3.391 -3.077 1.00 90.50 109 GLU A C 1
ATOM 819 O O . GLU A 1 109 ? -18.684 -4.021 -3.340 1.00 90.50 109 GLU A O 1
ATOM 824 N N . HIS A 1 110 ? -20.408 -3.601 -1.962 1.00 89.06 110 HIS A N 1
ATOM 825 C CA . HIS A 1 110 ? -20.142 -4.639 -0.965 1.00 89.06 110 HIS A CA 1
ATOM 826 C C . HIS A 1 110 ? -21.452 -5.038 -0.264 1.00 89.06 110 HIS A C 1
ATOM 828 O O . HIS A 1 110 ? -22.477 -4.379 -0.447 1.00 89.06 110 HIS A O 1
ATOM 834 N N . ASP A 1 111 ? -21.441 -6.134 0.508 1.00 90.25 111 ASP A N 1
ATOM 835 C CA . ASP A 1 111 ? -22.602 -6.548 1.313 1.00 90.25 111 ASP A CA 1
ATOM 836 C C . ASP A 1 111 ? -23.043 -5.368 2.207 1.00 90.25 111 ASP A C 1
ATOM 838 O O . ASP A 1 111 ? -22.192 -4.793 2.886 1.00 90.25 111 ASP A O 1
ATOM 842 N N . PRO A 1 112 ? -24.338 -4.998 2.254 1.00 86.94 112 PRO A N 1
ATOM 843 C CA . PRO A 1 112 ? -24.825 -3.896 3.090 1.00 86.94 112 PRO A CA 1
ATOM 844 C C . PRO A 1 112 ? -24.507 -4.027 4.588 1.00 86.94 112 PRO A C 1
ATOM 846 O O . PRO A 1 112 ? -24.597 -3.052 5.330 1.00 86.94 112 PRO A O 1
ATOM 849 N N . ARG A 1 113 ? -24.180 -5.236 5.061 1.00 86.81 113 ARG A N 1
ATOM 850 C CA . ARG A 1 113 ? -23.768 -5.505 6.449 1.00 86.81 113 ARG A CA 1
ATOM 851 C C . ARG A 1 113 ? -22.281 -5.253 6.684 1.00 86.81 113 ARG A C 1
ATOM 853 O O . ARG A 1 113 ? -21.865 -5.121 7.846 1.00 86.81 113 ARG A O 1
ATOM 860 N N . SER A 1 114 ? -21.500 -5.222 5.607 1.00 93.00 114 SER A N 1
ATOM 861 C CA . SER A 1 114 ? -20.082 -4.917 5.639 1.00 93.00 114 SER A CA 1
ATOM 862 C C . SER A 1 114 ? -19.850 -3.416 5.788 1.00 93.00 114 SER A C 1
ATOM 864 O O . SER A 1 114 ? -20.709 -2.603 5.459 1.00 93.00 114 SER A O 1
ATOM 866 N N . VAL A 1 115 ? -18.695 -3.039 6.333 1.00 94.75 115 VAL A N 1
ATOM 867 C CA . VAL A 1 115 ? -18.361 -1.629 6.588 1.00 94.75 115 VAL A CA 1
ATOM 868 C C . VAL A 1 115 ? -17.005 -1.256 6.011 1.00 94.75 115 VAL A C 1
ATOM 870 O O . VAL A 1 115 ? -16.045 -2.021 6.096 1.00 94.75 115 VAL A O 1
ATOM 873 N N . LEU A 1 116 ? -16.922 -0.046 5.463 1.00 96.62 116 LEU A N 1
ATOM 874 C CA . LEU A 1 116 ? -15.703 0.524 4.905 1.00 96.62 116 LEU A CA 1
ATOM 875 C C . LEU A 1 116 ? -15.321 1.790 5.676 1.00 96.62 116 LEU A C 1
ATOM 877 O O . LEU A 1 116 ? -16.122 2.718 5.806 1.00 96.62 116 LEU A O 1
ATOM 881 N N . ALA A 1 117 ? -14.088 1.825 6.171 1.00 98.06 117 ALA A N 1
ATOM 882 C CA . ALA A 1 117 ? -13.499 2.994 6.807 1.00 98.06 117 ALA A CA 1
ATOM 883 C C . ALA A 1 117 ? -12.208 3.417 6.107 1.00 98.06 117 ALA A C 1
ATOM 885 O O . ALA A 1 117 ? -11.514 2.620 5.473 1.00 98.06 117 ALA A O 1
ATOM 886 N N . VAL A 1 118 ? -11.866 4.688 6.268 1.00 98.75 118 VAL A N 1
ATOM 887 C CA . VAL A 1 118 ? -10.604 5.271 5.829 1.00 98.75 118 VAL A CA 1
ATOM 888 C C . VAL A 1 118 ? -9.845 5.770 7.040 1.00 98.75 118 VAL A C 1
ATOM 890 O O . VAL A 1 118 ? -10.402 6.476 7.871 1.00 98.75 118 VAL A O 1
ATOM 893 N N . PHE A 1 119 ? -8.562 5.439 7.125 1.00 98.81 119 PHE A N 1
ATOM 894 C CA . PHE A 1 119 ? -7.646 6.061 8.071 1.00 98.81 119 PHE A CA 1
ATOM 895 C C . PHE A 1 119 ? -6.706 7.000 7.315 1.00 98.81 119 PHE A C 1
ATOM 897 O O . PHE A 1 119 ? -5.785 6.545 6.638 1.00 98.81 119 PHE A O 1
ATOM 904 N N . ALA A 1 120 ? -6.956 8.304 7.419 1.00 98.62 120 ALA A N 1
ATOM 905 C CA . ALA A 1 120 ? -6.210 9.363 6.741 1.00 98.62 120 ALA A CA 1
ATOM 906 C C . ALA A 1 120 ? -5.604 10.346 7.763 1.00 98.62 120 ALA A C 1
ATOM 908 O O . ALA A 1 120 ? -6.078 11.483 7.889 1.00 98.62 120 ALA A O 1
ATOM 909 N N . PRO A 1 121 ? -4.599 9.908 8.545 1.00 98.38 121 PRO A N 1
ATOM 910 C CA . PRO A 1 121 ? -3.994 10.737 9.575 1.00 98.38 121 PRO A CA 1
ATOM 911 C C . PRO A 1 121 ? -3.095 11.832 8.981 1.00 98.38 121 PRO A C 1
ATOM 913 O O . PRO A 1 121 ? -2.439 11.608 7.958 1.00 98.38 121 PRO A O 1
ATOM 916 N N . PRO A 1 122 ? -2.975 12.997 9.641 1.00 97.44 122 PRO A N 1
ATOM 917 C CA . PRO A 1 122 ? -1.880 13.914 9.361 1.00 97.44 122 PRO A CA 1
ATOM 918 C C . PRO A 1 122 ? -0.543 13.316 9.832 1.00 97.44 122 PRO A C 1
ATOM 920 O O . PRO A 1 122 ? -0.492 12.482 10.737 1.00 97.44 122 PRO A O 1
ATOM 923 N N . THR A 1 123 ? 0.574 13.793 9.277 1.00 96.69 123 THR A N 1
ATOM 924 C CA . THR A 1 123 ? 1.922 13.335 9.665 1.00 96.69 123 THR A CA 1
ATOM 925 C C . THR A 1 123 ? 2.196 13.502 11.158 1.00 96.69 123 THR A C 1
ATOM 927 O O . THR A 1 123 ? 2.820 12.627 11.746 1.00 96.69 123 THR A O 1
ATOM 930 N N . SER A 1 124 ? 1.690 14.565 11.789 1.00 96.69 124 SER A N 1
ATOM 931 C CA . SER A 1 124 ? 1.848 14.812 13.230 1.00 96.69 124 SER A CA 1
ATOM 932 C C . SER A 1 124 ? 1.155 13.771 14.111 1.00 96.69 124 SER A C 1
ATOM 934 O O . SER A 1 124 ? 1.593 13.540 15.229 1.00 96.69 124 SER A O 1
ATOM 936 N N . GLU A 1 125 ? 0.094 13.127 13.619 1.00 97.50 125 GLU A N 1
ATOM 937 C CA . GLU A 1 125 ? -0.564 12.031 14.339 1.00 97.50 125 GLU A CA 1
ATOM 938 C C . GLU A 1 125 ? 0.293 10.762 14.282 1.00 97.50 125 GLU A C 1
ATOM 940 O O . GLU A 1 125 ? 0.426 10.033 15.263 1.00 97.50 125 GLU A O 1
ATOM 945 N N . MET A 1 126 ? 0.912 10.505 13.126 1.00 96.56 126 MET A N 1
ATOM 946 C CA . MET A 1 126 ? 1.782 9.346 12.942 1.00 96.56 126 MET A CA 1
ATOM 947 C C . MET A 1 126 ? 3.151 9.543 13.594 1.00 96.56 126 MET A C 1
ATOM 949 O O . MET A 1 126 ? 3.735 8.563 14.045 1.00 96.56 126 MET A O 1
ATOM 953 N N . TYR A 1 127 ? 3.657 10.775 13.652 1.00 95.75 127 TYR A N 1
ATOM 954 C CA . TYR A 1 127 ? 4.993 11.149 14.119 1.00 95.75 127 TYR A CA 1
ATOM 955 C C . TYR A 1 127 ? 4.914 12.383 15.041 1.00 95.75 127 TYR A C 1
ATOM 957 O O . TYR A 1 127 ? 5.284 13.482 14.618 1.00 95.75 127 TYR A O 1
ATOM 965 N N . PRO A 1 128 ? 4.434 12.231 16.291 1.00 93.88 128 PRO A N 1
ATOM 966 C CA . PRO A 1 128 ? 4.198 13.360 17.200 1.00 93.88 128 PRO A CA 1
ATOM 967 C C . PRO A 1 128 ? 5.473 14.135 17.559 1.00 93.88 128 PRO A C 1
ATOM 969 O O . PRO A 1 128 ? 5.426 15.355 17.689 1.00 93.88 128 PRO A O 1
ATOM 972 N N . ASP A 1 129 ? 6.616 13.449 17.632 1.00 92.25 129 ASP A N 1
ATOM 973 C CA . ASP A 1 129 ? 7.924 14.051 17.935 1.00 92.25 129 ASP A CA 1
ATOM 974 C C . ASP A 1 129 ? 8.710 14.456 16.671 1.00 92.25 129 ASP A C 1
ATOM 976 O O . ASP A 1 129 ? 9.896 14.792 16.736 1.00 92.25 129 ASP A O 1
ATOM 980 N N . GLY A 1 130 ? 8.064 14.393 15.502 1.00 92.44 130 GLY A N 1
ATOM 981 C CA . GLY A 1 130 ? 8.692 14.579 14.198 1.00 92.44 130 GLY A CA 1
ATOM 982 C C . GLY A 1 130 ? 9.250 13.286 13.592 1.00 92.44 130 GLY A C 1
ATOM 983 O O . GLY A 1 130 ? 9.491 12.285 14.270 1.00 92.44 130 GLY A O 1
ATOM 984 N N . VAL A 1 131 ? 9.427 13.309 12.270 1.00 90.31 131 VAL A N 1
ATOM 985 C CA . VAL A 1 131 ? 9.833 12.141 11.470 1.00 90.31 131 VAL A CA 1
ATOM 986 C C . VAL A 1 131 ? 11.250 11.693 11.830 1.00 90.31 131 VAL A C 1
ATOM 988 O O . VAL A 1 131 ? 11.456 10.513 12.104 1.00 90.31 131 VAL A O 1
ATOM 991 N N . ASP A 1 132 ? 12.196 12.630 11.909 1.00 87.44 132 ASP A N 1
ATOM 992 C CA . ASP A 1 132 ? 13.603 12.334 12.206 1.00 87.44 132 ASP A CA 1
ATOM 993 C C . ASP A 1 132 ? 13.771 11.710 13.595 1.00 87.44 132 ASP A C 1
ATOM 995 O O . ASP A 1 132 ? 14.419 10.673 13.743 1.00 87.44 132 ASP A O 1
ATOM 999 N N . SER A 1 133 ? 13.113 12.287 14.607 1.00 85.81 133 SER A N 1
ATOM 1000 C CA . SER A 1 133 ? 13.097 11.748 15.971 1.00 85.81 133 SER A CA 1
ATOM 1001 C C . SER A 1 133 ? 12.554 10.322 15.998 1.00 85.81 133 SER A C 1
ATOM 1003 O O . SER A 1 133 ? 13.117 9.457 16.664 1.00 85.81 133 SER A O 1
ATOM 1005 N N . ALA A 1 134 ? 11.482 10.049 15.249 1.00 82.38 134 ALA A N 1
ATOM 1006 C CA . ALA A 1 134 ? 10.887 8.722 15.201 1.00 82.38 134 ALA A CA 1
ATOM 1007 C C . ALA A 1 134 ? 11.799 7.691 14.525 1.00 82.38 134 ALA A C 1
ATOM 1009 O O . ALA A 1 134 ? 11.922 6.581 15.037 1.00 82.38 134 ALA A O 1
ATOM 1010 N N . VAL A 1 135 ? 12.449 8.054 13.413 1.00 82.44 135 VAL A N 1
ATOM 1011 C CA . VAL A 1 135 ? 13.397 7.175 12.708 1.00 82.44 135 VAL A CA 1
ATOM 1012 C C . VAL A 1 135 ? 14.598 6.847 13.600 1.00 82.44 135 VAL A C 1
ATOM 1014 O O . VAL A 1 135 ? 15.010 5.687 13.665 1.00 82.44 135 VAL A O 1
ATOM 1017 N N . LEU A 1 136 ? 15.118 7.835 14.337 1.00 82.31 136 LEU A N 1
ATOM 1018 C CA . LEU A 1 136 ? 16.216 7.645 15.291 1.00 82.31 136 LEU A CA 1
ATOM 1019 C C . LEU A 1 136 ? 15.809 6.805 16.507 1.00 82.31 136 LEU A C 1
ATOM 1021 O O . LEU A 1 136 ? 16.613 6.017 17.000 1.00 82.31 136 LEU A O 1
ATOM 1025 N N . ALA A 1 137 ? 14.580 6.972 16.997 1.00 85.62 137 ALA A N 1
ATOM 1026 C CA . ALA A 1 137 ? 14.090 6.252 18.165 1.00 85.62 137 ALA A CA 1
ATOM 1027 C C . ALA A 1 137 ? 13.784 4.781 17.857 1.00 85.62 137 ALA A C 1
ATOM 1029 O O . ALA A 1 137 ? 14.135 3.900 18.643 1.00 85.62 137 ALA A O 1
ATOM 1030 N N . PHE A 1 138 ? 13.104 4.505 16.738 1.00 85.81 138 PHE A N 1
ATOM 1031 C CA . PHE A 1 138 ? 12.716 3.148 16.375 1.00 85.81 138 PHE A CA 1
ATOM 1032 C C . PHE A 1 138 ? 12.462 2.994 14.872 1.00 85.81 138 PHE A C 1
ATOM 1034 O O . PHE A 1 138 ? 11.514 3.558 14.325 1.00 85.81 138 PHE A O 1
ATOM 1041 N N . THR A 1 139 ? 13.251 2.129 14.234 1.00 88.75 139 THR A N 1
ATOM 1042 C CA . THR A 1 139 ? 13.094 1.745 12.827 1.00 88.75 139 THR A CA 1
ATOM 1043 C C . THR A 1 139 ? 13.158 0.227 12.696 1.00 88.75 139 THR A C 1
ATOM 1045 O O . THR A 1 139 ? 14.025 -0.425 13.277 1.00 88.75 139 THR A O 1
ATOM 1048 N N . VAL A 1 140 ? 12.257 -0.341 11.896 1.00 87.81 140 VAL A N 1
ATOM 1049 C CA . VAL A 1 140 ? 12.336 -1.738 11.464 1.00 87.81 140 VAL A CA 1
ATOM 1050 C C . VAL A 1 140 ? 13.246 -1.790 10.247 1.00 87.81 140 VAL A C 1
ATOM 1052 O O . VAL A 1 140 ? 12.825 -1.507 9.128 1.00 87.81 140 VAL A O 1
ATOM 1055 N N . ALA A 1 141 ? 14.510 -2.128 10.472 1.00 82.50 141 ALA A N 1
ATOM 1056 C CA . ALA A 1 141 ? 15.475 -2.303 9.399 1.00 82.50 141 ALA A CA 1
ATOM 1057 C C . ALA A 1 141 ? 15.559 -3.792 9.027 1.00 82.50 141 ALA A C 1
ATOM 1059 O O . ALA A 1 141 ? 16.040 -4.589 9.841 1.00 82.50 141 ALA A O 1
ATOM 1060 N N . PRO A 1 142 ? 15.104 -4.207 7.831 1.00 74.75 142 PRO A N 1
ATOM 1061 C CA . PRO A 1 142 ? 15.361 -5.563 7.368 1.00 74.75 142 PRO A CA 1
ATOM 1062 C C . PRO A 1 142 ? 16.874 -5.774 7.250 1.00 74.75 142 PRO A C 1
ATOM 1064 O O . PRO A 1 142 ? 17.590 -4.938 6.696 1.00 74.75 142 PRO A O 1
ATOM 1067 N N . THR A 1 143 ? 17.380 -6.897 7.760 1.00 69.62 143 THR A N 1
ATOM 1068 C CA . THR A 1 143 ? 18.752 -7.305 7.446 1.00 69.62 143 THR A CA 1
ATOM 1069 C C . THR A 1 143 ? 18.835 -7.558 5.942 1.00 69.62 143 THR A C 1
ATOM 1071 O O . THR A 1 143 ? 17.957 -8.254 5.431 1.00 69.62 143 THR A O 1
ATOM 1074 N N . PRO A 1 144 ? 19.866 -7.061 5.236 1.00 59.41 144 PRO A N 1
ATOM 1075 C CA . PRO A 1 144 ? 20.064 -7.367 3.828 1.00 59.41 144 PRO A CA 1
ATOM 1076 C C . PRO A 1 144 ? 20.092 -8.877 3.595 1.00 59.41 144 PRO A C 1
ATOM 1078 O O . PRO A 1 144 ? 21.059 -9.546 3.950 1.00 59.41 144 PRO A O 1
ATOM 1081 N N . GLN A 1 145 ? 19.018 -9.422 3.031 1.00 52.88 145 GLN A N 1
ATOM 1082 C CA . GLN A 1 145 ? 18.964 -10.804 2.571 1.00 52.88 145 GLN A CA 1
ATOM 1083 C C . GLN A 1 145 ? 19.056 -10.775 1.059 1.00 52.88 145 GLN A C 1
ATOM 1085 O O . GLN A 1 145 ? 18.218 -10.124 0.442 1.00 52.88 145 GLN A O 1
ATOM 1090 N N . PRO A 1 146 ? 20.029 -11.443 0.424 1.00 49.62 146 PRO A N 1
ATOM 1091 C CA . PRO A 1 146 ? 19.974 -11.648 -1.006 1.00 49.62 146 PRO A CA 1
ATOM 1092 C C . PRO A 1 146 ? 18.644 -12.337 -1.369 1.00 49.62 146 PRO A C 1
ATOM 1094 O O . PRO A 1 146 ? 18.281 -13.321 -0.726 1.00 49.62 146 PRO A O 1
ATOM 1097 N N . PRO A 1 147 ? 17.919 -11.848 -2.377 1.00 52.06 147 PRO A N 1
ATOM 1098 C CA . PRO A 1 147 ? 18.332 -10.796 -3.278 1.00 52.06 147 PRO A CA 1
ATOM 1099 C C . PRO A 1 147 ? 17.630 -9.461 -2.959 1.00 52.06 147 PRO A C 1
ATOM 1101 O O . PRO A 1 147 ? 16.757 -9.021 -3.696 1.00 52.06 147 PRO A O 1
ATOM 1104 N N . MET A 1 148 ? 17.993 -8.783 -1.868 1.00 50.91 148 MET A N 1
ATOM 1105 C CA . MET A 1 148 ? 17.623 -7.385 -1.624 1.00 50.91 148 MET A CA 1
ATOM 1106 C C . MET A 1 148 ? 18.394 -6.533 -2.630 1.00 50.91 148 MET A C 1
ATOM 1108 O O . MET A 1 148 ? 19.539 -6.131 -2.422 1.00 50.91 148 MET A O 1
ATOM 1112 N N . HIS A 1 149 ? 17.778 -6.417 -3.801 1.00 60.59 149 HIS A N 1
ATOM 1113 C CA . HIS A 1 149 ? 18.331 -5.852 -5.013 1.00 60.59 149 HIS A CA 1
ATOM 1114 C C . HIS A 1 149 ? 18.334 -4.317 -4.995 1.00 60.59 149 HIS A C 1
ATOM 1116 O O . HIS A 1 149 ? 17.682 -3.669 -4.178 1.00 60.59 149 HIS A O 1
ATOM 1122 N N . ILE A 1 150 ? 19.133 -3.808 -5.932 1.00 53.53 150 ILE A N 1
ATOM 1123 C CA . ILE A 1 150 ? 19.447 -2.452 -6.407 1.00 53.53 150 ILE A CA 1
ATOM 1124 C C . ILE A 1 150 ? 18.565 -1.291 -5.909 1.00 53.53 150 ILE A C 1
ATOM 1126 O O . ILE A 1 150 ? 19.139 -0.281 -5.517 1.00 53.53 150 ILE A O 1
ATOM 1130 N N . GLU A 1 151 ? 17.235 -1.393 -5.809 1.00 60.50 151 GLU A N 1
ATOM 1131 C CA . GLU A 1 151 ? 16.438 -0.321 -5.184 1.00 60.50 151 GLU A CA 1
ATOM 1132 C C . GLU A 1 151 ? 16.842 -0.075 -3.717 1.00 60.50 151 GLU A C 1
ATOM 1134 O O . GLU A 1 151 ? 16.888 1.067 -3.279 1.00 60.50 151 GLU A O 1
ATOM 1139 N N . SER A 1 152 ? 17.264 -1.109 -2.979 1.00 62.03 152 SER A N 1
ATOM 1140 C CA . SER A 1 152 ? 17.862 -0.952 -1.638 1.00 62.03 152 SER A CA 1
ATOM 1141 C C . SER A 1 152 ? 19.202 -0.202 -1.669 1.00 62.03 152 SER A C 1
ATOM 1143 O O . SER A 1 152 ? 19.629 0.337 -0.654 1.00 62.03 152 SER A O 1
ATOM 1145 N N . VAL A 1 153 ? 19.896 -0.196 -2.812 1.00 64.44 153 VAL A N 1
ATOM 1146 C CA . VAL A 1 153 ? 21.161 0.526 -3.021 1.00 64.44 153 VAL A CA 1
ATOM 1147 C C . VAL A 1 153 ? 20.889 1.973 -3.435 1.00 64.44 153 VAL A C 1
ATOM 1149 O O . VAL A 1 153 ? 21.536 2.880 -2.921 1.00 64.44 153 VAL A O 1
ATOM 1152 N N . LEU A 1 154 ? 19.925 2.199 -4.333 1.00 64.88 154 LEU A N 1
ATOM 1153 C CA . LEU A 1 154 ? 19.539 3.535 -4.795 1.00 64.88 154 LEU A CA 1
ATOM 1154 C C . LEU A 1 154 ? 18.733 4.319 -3.755 1.00 64.88 154 LEU A C 1
ATOM 1156 O O . LEU A 1 154 ? 18.876 5.534 -3.642 1.00 64.88 154 LEU A O 1
ATOM 1160 N N . ARG A 1 155 ? 17.876 3.618 -3.012 1.00 74.56 155 ARG A N 1
ATOM 1161 C CA . ARG A 1 155 ? 16.920 4.159 -2.042 1.00 74.56 155 ARG A CA 1
ATOM 1162 C C . ARG A 1 155 ? 17.093 3.425 -0.705 1.00 74.56 155 ARG A C 1
ATOM 1164 O O . ARG A 1 155 ? 16.196 2.702 -0.269 1.00 74.56 155 ARG A O 1
ATOM 1171 N N . PRO A 1 156 ? 18.247 3.575 -0.030 1.00 75.38 156 PRO A N 1
ATOM 1172 C CA . PRO A 1 156 ? 18.578 2.802 1.172 1.00 75.38 156 PRO A CA 1
ATOM 1173 C C . PRO A 1 156 ? 17.597 3.007 2.335 1.00 75.38 156 PRO A C 1
ATOM 1175 O O . PRO A 1 156 ? 17.472 2.145 3.203 1.00 75.38 156 PRO A O 1
ATOM 1178 N N . HIS A 1 157 ? 16.867 4.123 2.347 1.00 82.31 157 HIS A N 1
ATOM 1179 C CA . HIS A 1 157 ? 15.816 4.437 3.317 1.00 82.31 157 HIS A CA 1
ATOM 1180 C C . HIS A 1 157 ? 14.484 3.723 3.038 1.00 82.31 157 HIS A C 1
ATOM 1182 O O . HIS A 1 157 ? 13.727 3.468 3.973 1.00 82.31 157 HIS A O 1
ATOM 1188 N N . LEU A 1 158 ? 14.194 3.379 1.778 1.00 85.12 158 LEU A N 1
ATOM 1189 C CA . LEU A 1 158 ? 12.867 2.973 1.307 1.00 85.12 158 LEU A CA 1
ATOM 1190 C C . LEU A 1 158 ? 12.281 1.809 2.106 1.00 85.12 158 LEU A C 1
ATOM 1192 O O . LEU A 1 158 ? 11.204 1.927 2.685 1.00 85.12 158 LEU A O 1
ATOM 1196 N N . TYR A 1 159 ? 12.986 0.679 2.139 1.00 86.44 159 TYR A N 1
ATOM 1197 C CA . TYR A 1 159 ? 12.452 -0.551 2.719 1.00 86.44 159 TYR A CA 1
ATOM 1198 C C . TYR A 1 159 ? 12.377 -0.494 4.246 1.00 86.44 159 TYR A C 1
ATOM 1200 O O . TYR A 1 159 ? 11.434 -1.025 4.830 1.00 86.44 159 TYR A O 1
ATOM 1208 N N . ALA A 1 160 ? 13.307 0.205 4.901 1.00 89.50 160 ALA A N 1
ATOM 1209 C CA . ALA A 1 160 ? 13.203 0.472 6.332 1.00 89.50 160 ALA A CA 1
ATOM 1210 C C . ALA A 1 160 ? 11.982 1.359 6.641 1.00 89.50 160 ALA A C 1
ATOM 1212 O O . ALA A 1 160 ? 11.224 1.073 7.572 1.00 89.50 160 ALA A O 1
ATOM 1213 N N . GLY A 1 161 ? 11.735 2.381 5.814 1.00 92.31 161 GLY A N 1
ATOM 1214 C CA . GLY A 1 161 ? 10.539 3.219 5.881 1.00 92.31 161 GLY A CA 1
ATOM 1215 C C . GLY A 1 161 ? 9.247 2.420 5.695 1.00 92.31 161 GLY A C 1
ATOM 1216 O O . GLY A 1 161 ? 8.348 2.522 6.530 1.00 92.31 161 GLY A O 1
ATOM 1217 N N . ILE A 1 162 ? 9.179 1.574 4.658 1.00 93.50 162 ILE A N 1
ATOM 1218 C CA . ILE A 1 162 ? 8.035 0.693 4.357 1.00 93.50 162 ILE A CA 1
ATOM 1219 C C . ILE A 1 162 ? 7.764 -0.278 5.513 1.00 93.50 162 ILE A C 1
ATOM 1221 O O . ILE A 1 162 ? 6.645 -0.329 6.021 1.00 93.50 162 ILE A O 1
ATOM 1225 N N . ALA A 1 163 ? 8.769 -1.036 5.963 1.00 93.81 163 ALA A N 1
ATOM 1226 C CA . ALA A 1 163 ? 8.592 -1.999 7.050 1.00 93.81 163 ALA A CA 1
ATOM 1227 C C . ALA A 1 163 ? 8.118 -1.304 8.337 1.00 93.81 163 ALA A C 1
ATOM 1229 O O . ALA A 1 163 ? 7.183 -1.761 8.997 1.00 93.81 163 ALA A O 1
ATOM 1230 N N . THR A 1 164 ? 8.705 -0.147 8.655 1.00 94.88 164 THR A N 1
ATOM 1231 C CA . THR A 1 164 ? 8.345 0.631 9.845 1.00 94.88 164 THR A CA 1
ATOM 1232 C C . THR A 1 164 ? 6.907 1.137 9.781 1.00 94.88 164 THR A C 1
ATOM 1234 O O . THR A 1 164 ? 6.162 0.974 10.753 1.00 94.88 164 THR A O 1
ATOM 1237 N N . ILE A 1 165 ? 6.484 1.732 8.658 1.00 96.88 165 ILE A N 1
ATOM 1238 C CA . ILE A 1 165 ? 5.119 2.256 8.550 1.00 96.88 165 ILE A CA 1
ATOM 1239 C C . ILE A 1 165 ? 4.084 1.134 8.514 1.00 96.88 165 ILE A C 1
ATOM 1241 O O . ILE A 1 165 ? 3.068 1.243 9.196 1.00 96.88 165 ILE A O 1
ATOM 1245 N N . VAL A 1 166 ? 4.338 0.035 7.798 1.00 97.94 166 VAL A N 1
ATOM 1246 C CA . VAL A 1 166 ? 3.392 -1.086 7.720 1.00 97.94 166 VAL A CA 1
ATOM 1247 C C . VAL A 1 166 ? 3.225 -1.739 9.090 1.00 97.94 166 VAL A C 1
ATOM 1249 O O . VAL A 1 166 ? 2.091 -1.941 9.524 1.00 97.94 166 VAL A O 1
ATOM 1252 N N . LEU A 1 167 ? 4.316 -1.977 9.830 1.00 97.50 167 LEU A N 1
ATOM 1253 C CA . LEU A 1 167 ? 4.222 -2.486 11.201 1.00 97.50 167 LEU A CA 1
ATOM 1254 C C . LEU A 1 167 ? 3.444 -1.525 12.110 1.00 97.50 167 LEU A C 1
ATOM 1256 O O . LEU A 1 167 ? 2.611 -1.952 12.911 1.00 97.50 167 LEU A O 1
ATOM 1260 N N . ARG A 1 168 ? 3.681 -0.214 11.982 1.00 97.00 168 ARG A N 1
ATOM 1261 C CA . ARG A 1 168 ? 2.934 0.802 12.733 1.00 97.00 168 ARG A CA 1
ATOM 1262 C C . ARG A 1 168 ? 1.441 0.755 12.405 1.00 97.00 168 ARG A C 1
ATOM 1264 O O . ARG A 1 168 ? 0.630 0.775 13.326 1.00 97.00 168 ARG A O 1
ATOM 1271 N N . LEU A 1 169 ? 1.071 0.637 11.131 1.00 98.44 169 LEU A N 1
ATOM 1272 C CA . LEU A 1 169 ? -0.324 0.513 10.703 1.00 98.44 169 LEU A CA 1
ATOM 1273 C C . LEU A 1 169 ? -0.973 -0.775 11.222 1.00 98.44 169 LEU A C 1
ATOM 1275 O O . LEU A 1 169 ? -2.110 -0.715 11.686 1.00 98.44 169 LEU A O 1
ATOM 1279 N N . PHE A 1 170 ? -0.259 -1.904 11.235 1.00 98.62 170 PHE A N 1
ATOM 1280 C CA . PHE A 1 170 ? -0.747 -3.143 11.850 1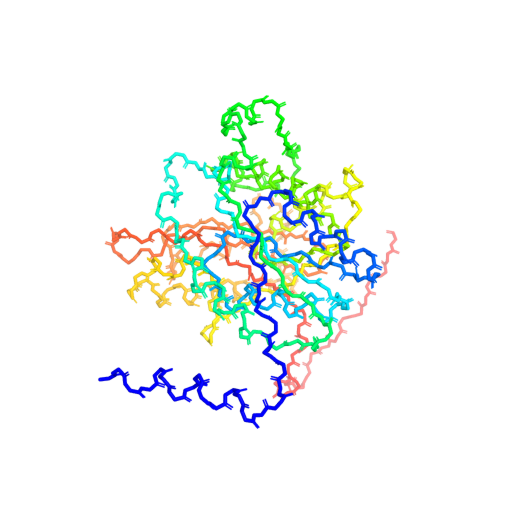.00 98.62 170 PHE A CA 1
ATOM 1281 C C . PHE A 1 170 ? -0.983 -2.986 13.356 1.00 98.62 170 PHE A C 1
ATOM 1283 O O . PHE A 1 170 ? -2.022 -3.406 13.850 1.00 98.62 170 PHE A O 1
ATOM 1290 N N . ASN A 1 171 ? -0.112 -2.278 14.077 1.00 98.19 171 ASN A N 1
ATOM 1291 C CA . ASN A 1 171 ? -0.315 -1.981 15.502 1.00 98.19 171 ASN A CA 1
ATOM 1292 C C . ASN A 1 171 ? -1.439 -0.961 15.779 1.00 98.19 171 ASN A C 1
ATOM 1294 O O . ASN A 1 171 ? -1.984 -0.905 16.886 1.00 98.19 171 ASN A O 1
ATOM 1298 N N . ILE A 1 172 ? -1.768 -0.102 14.812 1.00 98.38 172 ILE A N 1
ATOM 1299 C CA . ILE A 1 172 ? -2.840 0.895 14.942 1.00 98.38 172 ILE A CA 1
ATOM 1300 C C . ILE A 1 172 ? -4.197 0.276 14.609 1.00 98.38 172 ILE A C 1
ATOM 1302 O O . ILE A 1 172 ? -5.141 0.432 15.383 1.00 98.38 172 ILE A O 1
ATOM 1306 N N . CYS A 1 173 ? -4.281 -0.404 13.466 1.00 98.25 173 CYS A N 1
ATOM 1307 C CA . CYS A 1 173 ? -5.524 -0.921 12.902 1.00 98.25 173 CYS A CA 1
ATOM 1308 C C . CYS A 1 173 ? -5.843 -2.345 13.366 1.00 98.25 173 CYS A C 1
ATOM 1310 O O . CYS A 1 173 ? -6.997 -2.753 13.268 1.00 98.25 173 CYS A O 1
ATOM 1312 N N . THR A 1 174 ? -4.837 -3.095 13.835 1.00 98.31 174 THR A N 1
ATOM 1313 C CA . THR A 1 174 ? -4.928 -4.500 14.275 1.00 98.31 174 THR A CA 1
ATOM 1314 C C . THR A 1 174 ? -5.820 -5.351 13.359 1.00 98.31 174 THR A C 1
ATOM 1316 O O . THR A 1 174 ? -6.862 -5.843 13.810 1.00 98.31 174 THR A O 1
ATOM 1319 N N . PRO A 1 175 ? -5.512 -5.424 12.051 1.00 98.56 175 PRO A N 1
ATOM 1320 C CA . PRO A 1 175 ? -6.346 -6.155 11.110 1.00 98.56 175 PRO A CA 1
ATOM 1321 C C . PRO A 1 175 ? -6.142 -7.665 11.242 1.00 98.56 175 PRO A C 1
ATOM 1323 O O . PRO A 1 175 ? -5.057 -8.110 11.602 1.00 98.56 175 PRO A O 1
ATOM 1326 N N . ASP A 1 176 ? -7.165 -8.436 10.891 1.00 98.75 176 ASP A N 1
ATOM 1327 C CA . ASP A 1 176 ? -7.060 -9.891 10.749 1.00 98.75 176 ASP A CA 1
ATOM 1328 C C . ASP A 1 176 ? -6.385 -10.250 9.415 1.00 98.75 176 ASP A C 1
ATOM 1330 O O . ASP A 1 176 ? -5.601 -11.197 9.322 1.00 98.75 176 ASP A O 1
ATOM 1334 N N . ASP A 1 177 ? -6.646 -9.447 8.379 1.00 98.81 177 ASP A N 1
ATOM 1335 C CA . ASP A 1 177 ? -6.122 -9.631 7.032 1.00 98.81 177 ASP A CA 1
ATOM 1336 C C . ASP A 1 177 ? -5.521 -8.335 6.487 1.00 98.81 177 ASP A C 1
ATOM 1338 O O . ASP A 1 177 ? -6.056 -7.250 6.702 1.00 98.81 177 ASP A O 1
ATOM 1342 N N . ALA A 1 178 ? -4.436 -8.421 5.722 1.00 98.75 178 ALA A N 1
ATOM 1343 C CA . ALA A 1 178 ? -3.876 -7.273 5.018 1.00 98.75 178 ALA A CA 1
ATOM 1344 C C . ALA A 1 178 ? -3.569 -7.607 3.561 1.00 98.75 178 ALA A C 1
ATOM 1346 O O . ALA A 1 178 ? -3.046 -8.679 3.253 1.00 98.75 178 ALA A O 1
ATOM 1347 N N . LEU A 1 179 ? -3.914 -6.684 2.665 1.00 98.56 179 LEU A N 1
ATOM 1348 C CA . LEU A 1 179 ? -3.870 -6.903 1.227 1.00 98.56 179 LEU A CA 1
ATOM 1349 C C . LEU A 1 179 ? -2.875 -5.959 0.568 1.00 98.56 179 LEU A C 1
ATOM 1351 O O . LEU A 1 179 ? -2.923 -4.746 0.766 1.00 98.56 179 LEU A O 1
ATOM 1355 N N . PHE A 1 180 ? -2.002 -6.536 -0.251 1.00 97.56 180 PHE A N 1
ATOM 1356 C CA . PHE A 1 180 ? -0.964 -5.824 -0.985 1.00 97.56 180 PHE A CA 1
ATOM 1357 C C . PHE A 1 180 ? -0.977 -6.255 -2.447 1.00 97.56 180 PHE A C 1
ATOM 1359 O O . PHE A 1 180 ? -1.234 -7.414 -2.770 1.00 97.56 180 PHE A O 1
ATOM 1366 N N . GLY A 1 181 ? -0.705 -5.316 -3.350 1.00 91.94 181 GLY A N 1
ATOM 1367 C CA . GLY A 1 181 ? -0.577 -5.616 -4.770 1.00 91.94 181 GLY A CA 1
ATOM 1368 C C . GLY A 1 181 ? 0.807 -6.171 -5.098 1.00 91.94 181 GLY A C 1
ATOM 1369 O O . GLY A 1 181 ? 1.814 -5.536 -4.799 1.00 91.94 181 GLY A O 1
ATOM 1370 N N . ARG A 1 182 ? 0.857 -7.289 -5.828 1.00 87.81 182 ARG A N 1
ATOM 1371 C CA . ARG A 1 182 ? 2.087 -7.890 -6.381 1.00 87.81 182 ARG A CA 1
ATOM 1372 C C . ARG A 1 182 ? 2.826 -6.999 -7.379 1.00 87.81 182 ARG A C 1
ATOM 1374 O O . ARG A 1 182 ? 3.914 -7.363 -7.813 1.00 87.81 182 ARG A O 1
ATOM 1381 N N . LYS A 1 183 ? 2.255 -5.840 -7.730 1.00 82.50 183 LYS A N 1
ATOM 1382 C CA . LYS A 1 183 ? 2.963 -4.796 -8.472 1.00 82.50 183 LYS A CA 1
ATOM 1383 C C . LYS A 1 183 ? 4.268 -4.440 -7.766 1.00 82.50 183 LYS A C 1
ATOM 1385 O O . LYS A 1 183 ? 5.246 -4.215 -8.448 1.00 82.50 183 LYS A O 1
ATOM 1390 N N . ASP A 1 184 ? 4.283 -4.407 -6.436 1.00 81.25 184 ASP A N 1
ATOM 1391 C CA . ASP A 1 184 ? 5.466 -4.070 -5.648 1.00 81.25 184 ASP A CA 1
ATOM 1392 C C . ASP A 1 184 ? 5.970 -5.355 -4.955 1.00 81.25 184 ASP A C 1
ATOM 1394 O O . ASP A 1 184 ? 5.735 -5.577 -3.763 1.00 81.25 184 ASP A O 1
ATOM 1398 N N . ALA A 1 185 ? 6.579 -6.276 -5.715 1.00 77.62 185 ALA A N 1
ATOM 1399 C CA . ALA A 1 185 ? 6.850 -7.636 -5.231 1.00 77.62 185 ALA A CA 1
ATOM 1400 C C . ALA A 1 185 ? 7.913 -7.675 -4.118 1.00 77.62 185 ALA A C 1
ATOM 1402 O O . ALA A 1 185 ? 7.686 -8.339 -3.105 1.00 77.62 185 ALA A O 1
ATOM 1403 N N . PHE A 1 186 ? 9.000 -6.889 -4.198 1.00 78.12 186 PHE A N 1
ATOM 1404 C CA . PHE A 1 186 ? 9.929 -6.760 -3.056 1.00 78.12 186 PHE A CA 1
ATOM 1405 C C . PHE A 1 186 ? 9.253 -6.218 -1.796 1.00 78.12 186 PHE A C 1
ATOM 1407 O O . PHE A 1 186 ? 9.560 -6.683 -0.699 1.00 78.12 186 PHE A O 1
ATOM 1414 N N . GLN A 1 187 ? 8.320 -5.270 -1.929 1.00 85.75 187 GLN A N 1
ATOM 1415 C CA . GLN A 1 187 ? 7.536 -4.798 -0.788 1.00 85.75 187 GLN A CA 1
ATOM 1416 C C . GLN A 1 187 ? 6.696 -5.941 -0.202 1.00 85.75 187 GLN A C 1
ATOM 1418 O O . GLN A 1 187 ? 6.670 -6.110 1.016 1.00 85.75 187 GLN A O 1
ATOM 1423 N N . CYS A 1 188 ? 6.046 -6.748 -1.043 1.00 88.25 188 CYS A N 1
ATOM 1424 C CA . CYS A 1 188 ? 5.282 -7.911 -0.590 1.00 88.25 188 CYS A CA 1
ATOM 1425 C C . CYS A 1 188 ? 6.164 -8.893 0.198 1.00 88.25 188 CYS A C 1
ATOM 1427 O O . CYS A 1 188 ? 5.788 -9.312 1.294 1.00 88.25 188 CYS A O 1
ATOM 1429 N N . ASP A 1 189 ? 7.357 -9.207 -0.305 1.00 84.62 189 ASP A N 1
ATOM 1430 C CA . ASP A 1 189 ? 8.273 -10.139 0.359 1.00 84.62 189 ASP A CA 1
ATOM 1431 C C . ASP A 1 189 ? 8.851 -9.580 1.649 1.00 84.62 189 ASP A C 1
ATOM 1433 O O . ASP A 1 189 ? 8.946 -10.297 2.645 1.00 84.62 189 ASP A O 1
ATOM 1437 N N . LEU A 1 190 ? 9.199 -8.292 1.653 1.00 87.62 190 LEU A N 1
ATOM 1438 C CA . LEU A 1 190 ? 9.628 -7.582 2.848 1.00 87.62 190 LEU A CA 1
ATOM 1439 C C . LEU A 1 190 ? 8.559 -7.670 3.937 1.00 87.62 190 LEU A C 1
ATOM 1441 O O . LEU A 1 190 ? 8.869 -8.011 5.077 1.00 87.62 190 LEU A O 1
ATOM 1445 N N . ILE A 1 191 ? 7.303 -7.387 3.593 1.00 93.50 191 ILE A N 1
ATOM 1446 C CA . ILE A 1 191 ? 6.187 -7.406 4.541 1.00 93.50 191 ILE A CA 1
ATOM 1447 C C . ILE A 1 191 ? 5.913 -8.834 5.017 1.00 93.50 191 ILE A C 1
ATOM 1449 O O . ILE A 1 191 ? 5.721 -9.046 6.214 1.00 93.50 191 ILE A O 1
ATOM 1453 N N . ALA A 1 192 ? 5.964 -9.827 4.124 1.00 92.62 192 ALA A N 1
ATOM 1454 C CA . ALA A 1 192 ? 5.824 -11.234 4.489 1.00 92.62 192 ALA A CA 1
ATOM 1455 C C . ALA A 1 192 ? 6.947 -11.707 5.424 1.00 92.62 192 ALA A C 1
ATOM 1457 O O . ALA A 1 192 ? 6.687 -12.376 6.428 1.00 92.62 192 ALA A O 1
ATOM 1458 N N . ALA A 1 193 ? 8.194 -11.331 5.134 1.00 91.44 193 ALA A N 1
ATOM 1459 C CA . ALA A 1 193 ? 9.342 -11.628 5.977 1.00 91.44 193 ALA A CA 1
ATOM 1460 C C . ALA A 1 193 ? 9.237 -10.931 7.336 1.00 91.44 193 ALA A C 1
ATOM 1462 O O . ALA A 1 193 ? 9.469 -11.577 8.358 1.00 91.44 193 ALA A O 1
ATOM 1463 N N . MET A 1 194 ? 8.849 -9.655 7.366 1.00 94.56 194 MET A N 1
ATOM 1464 C CA . MET A 1 194 ? 8.637 -8.894 8.595 1.00 94.56 194 MET A CA 1
ATOM 1465 C C . MET A 1 194 ? 7.544 -9.533 9.455 1.00 94.56 194 MET A C 1
ATOM 1467 O O . MET A 1 194 ? 7.789 -9.802 10.629 1.00 94.56 194 MET A O 1
ATOM 1471 N N . ALA A 1 195 ? 6.371 -9.821 8.882 1.00 96.06 195 ALA A N 1
ATOM 1472 C CA . ALA A 1 195 ? 5.252 -10.411 9.612 1.00 96.06 195 ALA A CA 1
ATOM 1473 C C . ALA A 1 195 ? 5.627 -11.769 10.217 1.00 96.06 195 ALA A C 1
ATOM 1475 O O . ALA A 1 195 ? 5.417 -11.996 11.406 1.00 96.06 195 ALA A O 1
ATOM 1476 N N . ARG A 1 196 ? 6.279 -12.635 9.430 1.00 94.88 196 ARG A N 1
ATOM 1477 C CA . ARG A 1 196 ? 6.782 -13.933 9.900 1.00 94.88 196 ARG A CA 1
ATOM 1478 C C . ARG A 1 196 ? 7.840 -13.792 10.995 1.00 94.88 196 ARG A C 1
ATOM 1480 O O . ARG A 1 196 ? 7.795 -14.516 11.978 1.00 94.88 196 ARG A O 1
ATOM 1487 N N . THR A 1 197 ? 8.805 -12.891 10.819 1.00 94.44 197 THR A N 1
ATOM 1488 C CA . THR A 1 197 ? 9.956 -12.754 11.731 1.00 94.44 197 THR A CA 1
ATOM 1489 C C . THR A 1 197 ? 9.556 -12.137 13.065 1.00 94.44 197 THR A C 1
ATOM 1491 O O . THR A 1 197 ? 10.050 -12.546 14.112 1.00 94.44 197 THR A O 1
ATOM 1494 N N . LEU A 1 198 ? 8.656 -11.154 13.031 1.00 95.62 198 LEU A N 1
ATOM 1495 C CA . LEU A 1 198 ? 8.193 -10.437 14.217 1.00 95.62 198 LEU A CA 1
ATOM 1496 C C . LEU A 1 198 ? 6.919 -11.042 14.819 1.00 95.62 198 LEU A C 1
ATOM 1498 O O . LEU A 1 198 ? 6.387 -10.486 15.774 1.00 95.62 198 LEU A O 1
ATOM 1502 N N . ASN A 1 199 ? 6.458 -12.183 14.294 1.00 97.56 199 ASN A N 1
ATOM 1503 C CA . ASN A 1 199 ? 5.242 -12.878 14.724 1.00 97.56 199 ASN A CA 1
ATOM 1504 C C . ASN A 1 199 ? 4.014 -11.954 14.726 1.00 97.56 199 ASN A C 1
ATOM 1506 O O . ASN A 1 199 ? 3.223 -11.951 15.668 1.00 97.56 199 ASN A O 1
ATOM 1510 N N . VAL A 1 200 ? 3.886 -11.130 13.686 1.00 98.00 200 VAL A N 1
ATOM 1511 C CA . VAL A 1 200 ? 2.728 -10.252 13.526 1.00 98.00 200 VAL A CA 1
ATOM 1512 C C . VAL A 1 200 ? 1.524 -11.116 13.179 1.00 98.00 200 VAL A C 1
ATOM 1514 O O . VAL A 1 200 ? 1.530 -11.812 12.164 1.00 98.00 200 VAL A O 1
ATOM 1517 N N . ASP A 1 201 ? 0.496 -11.049 14.018 1.00 97.50 201 ASP A N 1
ATOM 1518 C CA . ASP A 1 201 ? -0.745 -11.803 13.856 1.00 97.50 201 ASP A CA 1
ATOM 1519 C C . ASP A 1 201 ? -1.639 -11.158 12.787 1.00 97.50 201 ASP A C 1
ATOM 1521 O O . ASP A 1 201 ? -2.582 -10.432 13.086 1.00 97.50 201 ASP A O 1
ATOM 1525 N N . VAL A 1 202 ? -1.263 -11.341 11.518 1.00 98.44 202 VAL A N 1
ATOM 1526 C CA . VAL A 1 202 ? -2.012 -10.852 10.354 1.00 98.44 202 VAL A CA 1
ATOM 1527 C C . VAL A 1 202 ? -1.892 -11.834 9.193 1.00 98.44 202 VAL A C 1
ATOM 1529 O O . VAL A 1 202 ? -0.800 -12.294 8.843 1.00 98.44 202 VAL A O 1
ATOM 1532 N N . ARG A 1 203 ? -3.014 -12.143 8.541 1.00 98.56 203 ARG A N 1
ATOM 1533 C CA . ARG A 1 203 ? -3.021 -12.935 7.310 1.00 98.56 203 ARG A CA 1
ATOM 1534 C C . ARG A 1 203 ? -2.761 -12.032 6.106 1.00 98.56 203 ARG A C 1
ATOM 1536 O O . ARG A 1 203 ? -3.536 -11.132 5.802 1.00 98.56 203 ARG A O 1
ATOM 1543 N N . LEU A 1 204 ? -1.674 -12.293 5.389 1.00 98.38 204 LEU A N 1
ATOM 1544 C CA . LEU A 1 204 ? -1.293 -11.505 4.217 1.00 98.38 204 LEU A CA 1
ATOM 1545 C C . LEU A 1 204 ? -1.875 -12.087 2.925 1.00 98.38 204 LEU A C 1
ATOM 1547 O O . LEU A 1 204 ? -1.749 -13.285 2.669 1.00 98.38 204 LEU A O 1
ATOM 1551 N N . HIS A 1 205 ? -2.433 -11.218 2.080 1.00 97.88 205 HIS A N 1
ATOM 1552 C CA . HIS A 1 205 ? -2.893 -11.547 0.729 1.00 97.88 205 HIS A CA 1
ATOM 1553 C C . HIS A 1 205 ? -2.115 -10.729 -0.297 1.00 97.88 205 HIS A C 1
ATOM 1555 O O . HIS A 1 205 ? -2.226 -9.504 -0.341 1.00 97.88 205 HIS A O 1
ATOM 1561 N N . MET A 1 206 ? -1.348 -11.418 -1.142 1.00 94.12 206 MET A N 1
ATOM 1562 C CA . MET A 1 206 ? -0.598 -10.791 -2.233 1.00 94.12 206 MET A CA 1
ATOM 1563 C C . MET A 1 206 ? -1.413 -10.896 -3.523 1.00 94.12 206 MET A C 1
ATOM 1565 O O . MET A 1 206 ? -1.393 -11.929 -4.198 1.00 94.12 206 MET A O 1
ATOM 1569 N N . CYS A 1 207 ? -2.164 -9.843 -3.837 1.00 91.44 207 CYS A N 1
ATOM 1570 C CA . CYS A 1 207 ? -3.110 -9.800 -4.946 1.00 91.44 207 CYS A CA 1
ATOM 1571 C C . CYS A 1 207 ? -2.407 -9.569 -6.294 1.00 91.44 207 CYS A C 1
ATOM 1573 O O . CYS A 1 207 ? -1.418 -8.835 -6.341 1.00 91.44 207 CYS A O 1
ATOM 1575 N N . PRO A 1 208 ? -2.913 -10.133 -7.407 1.00 87.69 208 PRO A N 1
ATOM 1576 C CA . PRO A 1 208 ? -2.351 -9.902 -8.736 1.00 87.69 208 PRO A CA 1
ATOM 1577 C C . PRO A 1 208 ? -2.243 -8.417 -9.106 1.00 87.69 208 PRO A C 1
ATOM 1579 O O . PRO A 1 208 ? -3.047 -7.586 -8.680 1.00 87.69 208 PRO A O 1
ATOM 1582 N N . THR A 1 209 ? -1.262 -8.087 -9.945 1.00 85.38 209 THR A N 1
ATOM 1583 C CA . THR A 1 209 ? -1.073 -6.725 -10.460 1.00 85.38 209 THR A CA 1
ATOM 1584 C C . THR A 1 209 ? -2.249 -6.316 -11.344 1.00 85.38 209 THR A C 1
ATOM 1586 O O . THR A 1 209 ? -2.451 -6.888 -12.415 1.00 85.38 209 THR A O 1
ATOM 1589 N N . ALA A 1 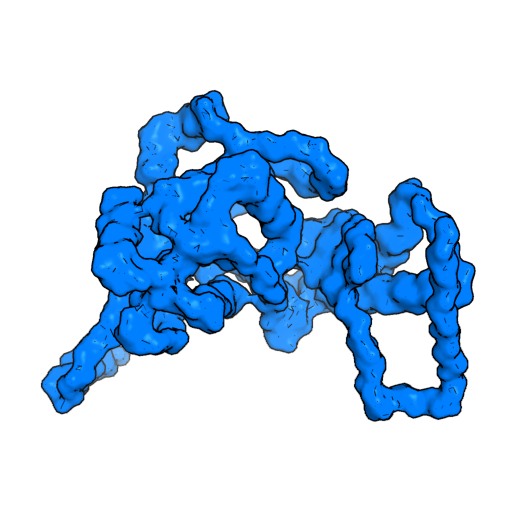210 ? -2.990 -5.289 -10.930 1.00 88.81 210 ALA A N 1
ATOM 1590 C CA . ALA A 1 210 ? -4.005 -4.668 -11.771 1.00 88.81 210 ALA A CA 1
ATOM 1591 C C . ALA A 1 210 ? -3.358 -3.876 -12.914 1.00 88.81 210 ALA A C 1
ATOM 1593 O O . ALA A 1 210 ? -2.335 -3.207 -12.732 1.00 88.81 210 ALA A O 1
ATOM 1594 N N . ARG A 1 211 ? -3.975 -3.937 -14.094 1.00 88.25 211 ARG A N 1
ATOM 1595 C CA . ARG A 1 211 ? -3.476 -3.303 -15.315 1.00 88.25 211 ARG A CA 1
ATOM 1596 C C . ARG A 1 211 ? -4.561 -2.470 -15.974 1.00 88.25 211 ARG A C 1
ATOM 1598 O O . ARG A 1 211 ? -5.732 -2.836 -15.929 1.00 88.25 211 ARG A O 1
ATOM 1605 N N . GLU A 1 212 ? -4.154 -1.364 -16.583 1.00 88.81 212 GLU A N 1
ATOM 1606 C CA . GLU A 1 212 ? -4.976 -0.594 -17.511 1.00 88.81 212 GLU A CA 1
ATOM 1607 C C . GLU A 1 212 ? -5.354 -1.452 -18.729 1.00 88.81 212 GLU A C 1
ATOM 1609 O O . GLU A 1 212 ? -4.783 -2.520 -18.963 1.00 88.81 212 GLU A O 1
ATOM 1614 N N . THR A 1 213 ? -6.321 -0.991 -19.523 1.00 88.00 213 THR A N 1
ATOM 1615 C CA . THR A 1 213 ? -6.833 -1.732 -20.691 1.00 88.00 213 THR A CA 1
ATOM 1616 C C . THR A 1 213 ? -5.764 -2.013 -21.748 1.00 88.00 213 THR A C 1
ATOM 1618 O O . THR A 1 213 ? -5.888 -2.966 -22.513 1.00 88.00 213 THR A O 1
ATOM 1621 N N . ASP A 1 214 ? -4.699 -1.214 -21.777 1.00 83.94 214 ASP A N 1
ATOM 1622 C CA . ASP A 1 214 ? -3.550 -1.386 -22.664 1.00 83.94 214 ASP A CA 1
ATOM 1623 C C . ASP A 1 214 ? -2.441 -2.292 -22.090 1.00 83.94 214 ASP A C 1
ATOM 1625 O O . ASP A 1 214 ? -1.494 -2.639 -22.801 1.00 83.94 214 ASP A O 1
ATOM 1629 N N . GLY A 1 215 ? -2.584 -2.739 -20.837 1.00 80.94 215 GLY A N 1
ATOM 1630 C CA . GLY A 1 215 ? -1.657 -3.634 -20.147 1.00 80.94 215 GLY A CA 1
ATOM 1631 C C . GLY A 1 215 ? -0.644 -2.939 -19.230 1.00 80.94 215 GLY A C 1
ATOM 1632 O O . GLY A 1 215 ? 0.095 -3.642 -18.524 1.00 80.94 215 GLY A O 1
ATOM 1633 N N . LEU A 1 216 ? -0.606 -1.599 -19.181 1.00 82.88 216 LEU A N 1
ATOM 1634 C CA . LEU A 1 216 ? 0.246 -0.886 -18.226 1.00 82.88 216 LEU A CA 1
ATOM 1635 C C . LEU A 1 216 ? -0.177 -1.227 -16.791 1.00 82.88 216 LEU A C 1
ATOM 1637 O O . LEU A 1 216 ? -1.363 -1.220 -16.473 1.00 82.88 216 LEU A O 1
ATOM 1641 N N . ALA A 1 217 ? 0.781 -1.523 -15.908 1.00 83.94 217 ALA A N 1
ATOM 1642 C CA . ALA A 1 217 ? 0.479 -1.700 -14.490 1.00 83.94 217 ALA A CA 1
ATOM 1643 C C . ALA A 1 217 ? -0.127 -0.405 -13.922 1.00 83.94 217 ALA A C 1
ATOM 1645 O O . ALA A 1 217 ? 0.435 0.679 -14.084 1.00 83.94 217 ALA A O 1
ATOM 1646 N N . MET A 1 218 ? -1.285 -0.510 -13.271 1.00 88.50 218 MET A N 1
ATOM 1647 C CA . MET A 1 218 ? -1.965 0.668 -12.740 1.00 88.50 218 MET A CA 1
ATOM 1648 C C . MET A 1 218 ? -1.157 1.287 -11.619 1.00 88.50 218 MET A C 1
ATOM 1650 O O . MET A 1 218 ? -0.750 0.584 -10.686 1.00 88.50 218 MET A O 1
ATOM 1654 N N . SER A 1 219 ? -0.969 2.605 -11.679 1.00 88.12 219 SER A N 1
ATOM 1655 C CA . SER A 1 219 ? -0.322 3.287 -10.580 1.00 88.12 219 SER A CA 1
ATOM 1656 C C . SER A 1 219 ? -0.546 4.796 -10.505 1.00 88.12 219 SER A C 1
ATOM 1658 O O . SER A 1 219 ? -0.739 5.466 -11.516 1.00 88.12 219 SER A O 1
ATOM 1660 N N . SER A 1 220 ? -0.504 5.348 -9.289 1.00 85.88 220 SER A N 1
ATOM 1661 C CA . SER A 1 220 ? -0.838 6.752 -9.007 1.00 85.88 220 SER A CA 1
ATOM 1662 C C . SER A 1 220 ? 0.042 7.759 -9.758 1.00 85.88 220 SER A C 1
ATOM 1664 O O . SER A 1 220 ? -0.443 8.810 -10.167 1.00 85.88 220 SER A O 1
ATOM 1666 N N . ARG A 1 221 ? 1.313 7.428 -10.014 1.00 84.12 221 ARG A N 1
ATOM 1667 C CA . ARG A 1 221 ? 2.242 8.281 -10.779 1.00 84.12 221 ARG A CA 1
ATOM 1668 C C . ARG A 1 221 ? 2.093 8.136 -12.306 1.00 84.12 221 ARG A C 1
ATOM 1670 O O . ARG A 1 221 ? 2.884 8.714 -13.038 1.00 84.12 221 ARG A O 1
ATOM 1677 N N . ASN A 1 222 ? 1.116 7.364 -12.821 1.00 84.56 222 ASN A N 1
ATOM 1678 C CA . ASN A 1 222 ? 0.899 7.243 -14.272 1.00 84.56 222 ASN A CA 1
ATOM 1679 C C . ASN A 1 222 ? 0.477 8.607 -14.836 1.00 84.56 222 ASN A C 1
ATOM 1681 O O . ASN A 1 222 ? 0.681 8.891 -16.009 1.00 84.56 222 ASN A O 1
ATOM 1685 N N . THR A 1 223 ? -0.024 9.477 -13.956 1.00 82.81 223 THR A N 1
ATOM 1686 C CA . THR A 1 223 ? -0.284 10.901 -14.172 1.00 82.81 223 THR A CA 1
ATOM 1687 C C . THR A 1 223 ? 0.958 11.728 -14.518 1.00 82.81 223 THR A C 1
ATOM 1689 O O . THR A 1 223 ? 0.805 12.789 -15.114 1.00 82.81 223 THR A O 1
ATOM 1692 N N . TYR A 1 224 ? 2.170 11.271 -14.184 1.00 78.50 224 TYR A N 1
ATOM 1693 C CA . TYR A 1 224 ? 3.421 11.959 -14.535 1.00 78.50 224 TYR A CA 1
ATOM 1694 C C . TYR A 1 224 ? 3.912 11.607 -15.942 1.00 78.50 224 TYR A C 1
ATOM 1696 O O . TYR A 1 224 ? 4.824 12.252 -16.452 1.00 78.50 224 TYR A O 1
ATOM 1704 N N . ILE A 1 225 ? 3.351 10.561 -16.554 1.00 77.88 225 ILE A N 1
ATOM 1705 C CA . ILE A 1 225 ? 3.779 10.086 -17.866 1.00 77.88 225 ILE A CA 1
ATOM 1706 C C . ILE A 1 225 ? 3.239 11.054 -18.911 1.00 77.88 225 ILE A C 1
ATOM 1708 O O . ILE A 1 225 ? 2.025 11.194 -19.074 1.00 77.88 225 ILE A O 1
ATOM 1712 N N . ASP A 1 226 ? 4.140 11.711 -19.632 1.00 73.81 226 ASP A N 1
ATOM 1713 C CA . ASP A 1 226 ? 3.736 12.570 -20.731 1.00 73.81 226 ASP A CA 1
ATOM 1714 C C . ASP A 1 226 ? 3.133 11.737 -21.887 1.00 73.81 226 ASP A C 1
ATOM 1716 O O . ASP A 1 226 ? 3.401 10.536 -22.039 1.00 73.81 226 ASP A O 1
ATOM 1720 N N . PRO A 1 227 ? 2.286 12.340 -22.738 1.00 79.12 227 PRO A N 1
ATOM 1721 C CA . PRO A 1 227 ? 1.674 11.611 -23.847 1.00 79.12 227 PRO A CA 1
ATOM 1722 C C . PRO A 1 227 ? 2.695 10.960 -24.796 1.00 79.12 227 PRO A C 1
ATOM 1724 O O . PRO A 1 227 ? 2.398 9.925 -25.391 1.00 79.12 227 PRO A O 1
ATOM 1727 N N . ALA A 1 228 ? 3.896 11.539 -24.919 1.00 73.19 228 ALA A N 1
ATOM 1728 C CA . ALA A 1 228 ? 4.966 11.031 -25.775 1.00 73.19 228 ALA A CA 1
ATOM 1729 C C . ALA A 1 228 ? 5.625 9.751 -25.215 1.00 73.19 228 ALA A C 1
ATOM 1731 O O . ALA A 1 228 ? 5.880 8.808 -25.969 1.00 73.19 228 ALA A O 1
ATOM 1732 N N . ALA A 1 229 ? 5.848 9.664 -23.901 1.00 73.00 229 ALA A N 1
ATOM 1733 C CA . ALA A 1 229 ? 6.408 8.488 -23.239 1.00 73.00 229 ALA A CA 1
ATOM 1734 C C . ALA A 1 229 ? 5.352 7.412 -22.943 1.00 73.00 229 ALA A C 1
ATOM 1736 O O . ALA A 1 229 ? 5.708 6.245 -22.764 1.00 73.00 229 ALA A O 1
ATOM 1737 N N . ARG A 1 230 ? 4.049 7.744 -22.944 1.00 79.12 230 ARG A N 1
ATOM 1738 C CA . ARG A 1 230 ? 2.974 6.776 -22.641 1.00 79.12 230 ARG A CA 1
ATOM 1739 C C . ARG A 1 230 ? 3.019 5.548 -23.541 1.00 79.12 230 ARG A C 1
ATOM 1741 O O . ARG A 1 230 ? 2.888 4.438 -23.028 1.00 79.12 230 ARG A O 1
ATOM 1748 N N . ALA A 1 231 ? 3.243 5.729 -24.844 1.00 76.88 231 ALA A N 1
ATOM 1749 C CA . ALA A 1 231 ? 3.334 4.624 -25.801 1.00 76.88 231 ALA A CA 1
ATOM 1750 C C . ALA A 1 231 ? 4.452 3.632 -25.435 1.00 76.88 231 ALA A C 1
ATOM 1752 O O . ALA A 1 231 ? 4.258 2.418 -25.495 1.00 76.88 231 ALA A O 1
ATOM 1753 N N . HIS A 1 232 ? 5.595 4.142 -24.984 1.00 72.50 232 HIS A N 1
ATOM 1754 C CA . HIS A 1 232 ? 6.712 3.310 -24.560 1.00 72.50 232 HIS A CA 1
ATOM 1755 C C . HIS A 1 232 ? 6.444 2.644 -23.199 1.00 72.50 232 HIS A C 1
ATOM 1757 O O . HIS A 1 232 ? 6.744 1.463 -23.023 1.00 72.50 232 HIS A O 1
ATOM 1763 N N . ALA A 1 233 ? 5.797 3.350 -22.264 1.00 75.44 233 ALA A N 1
ATOM 1764 C CA . ALA A 1 233 ? 5.377 2.781 -20.984 1.00 75.44 233 ALA A CA 1
ATOM 1765 C C . ALA A 1 233 ? 4.404 1.595 -21.163 1.00 75.44 233 ALA A C 1
ATOM 1767 O O . ALA A 1 233 ? 4.563 0.577 -20.494 1.00 75.44 233 ALA A O 1
ATOM 1768 N N . VAL A 1 234 ? 3.438 1.679 -22.096 1.00 77.62 234 VAL A N 1
ATOM 1769 C CA . VAL A 1 234 ? 2.534 0.553 -22.448 1.00 77.62 234 VAL A CA 1
ATOM 1770 C C . VAL A 1 234 ? 3.306 -0.665 -22.934 1.00 77.62 234 VAL A C 1
ATOM 1772 O O . VAL A 1 234 ? 2.947 -1.808 -22.648 1.00 77.62 234 VAL A O 1
ATOM 1775 N N . ALA A 1 235 ? 4.333 -0.427 -23.741 1.00 75.56 235 ALA A N 1
ATOM 1776 C CA . ALA A 1 235 ? 5.032 -1.492 -24.428 1.00 75.56 235 ALA A CA 1
ATOM 1777 C C . ALA A 1 235 ? 6.026 -2.229 -23.520 1.00 75.56 235 ALA A C 1
ATOM 1779 O O . ALA A 1 235 ? 6.331 -3.394 -23.767 1.00 75.56 235 ALA A O 1
ATOM 1780 N N . LEU A 1 236 ? 6.455 -1.599 -22.426 1.00 72.00 236 LEU A N 1
ATOM 1781 C CA . LEU A 1 236 ? 7.400 -2.154 -21.466 1.00 72.00 236 LEU A CA 1
ATOM 1782 C C . LEU A 1 236 ? 6.932 -3.484 -20.828 1.00 72.00 236 LEU A C 1
ATOM 1784 O O . LEU A 1 236 ? 7.673 -4.464 -20.923 1.00 72.00 236 LEU A O 1
ATOM 1788 N N . PRO A 1 237 ? 5.696 -3.613 -20.291 1.00 71.25 237 PRO A N 1
ATOM 1789 C CA . PRO A 1 237 ? 5.158 -4.904 -19.857 1.00 71.25 237 PRO A CA 1
ATOM 1790 C C . PRO A 1 237 ? 5.219 -6.005 -20.922 1.00 71.25 237 PRO A C 1
ATOM 1792 O O . PRO A 1 237 ? 5.525 -7.157 -20.602 1.00 71.25 237 PRO A O 1
ATOM 1795 N N . ARG A 1 238 ? 4.926 -5.664 -22.187 1.00 72.06 238 ARG A N 1
ATOM 1796 C CA . ARG A 1 238 ? 4.960 -6.620 -23.304 1.00 72.06 238 ARG A CA 1
ATOM 1797 C C . ARG A 1 238 ? 6.391 -7.040 -23.603 1.00 72.06 238 ARG A C 1
ATOM 1799 O O . ARG A 1 238 ? 6.666 -8.231 -23.602 1.00 72.06 238 ARG A O 1
ATOM 1806 N N . ALA A 1 239 ? 7.305 -6.083 -23.744 1.00 71.19 239 ALA A N 1
ATOM 1807 C CA . ALA A 1 239 ? 8.720 -6.336 -23.998 1.00 71.19 239 ALA A CA 1
ATOM 1808 C C . ALA A 1 239 ? 9.341 -7.245 -22.928 1.00 71.19 239 ALA A C 1
ATOM 1810 O O . ALA A 1 239 ? 10.061 -8.195 -23.238 1.00 71.19 239 ALA A O 1
ATOM 1811 N N . CYS A 1 240 ? 9.013 -7.019 -21.656 1.00 69.81 240 CYS A N 1
ATOM 1812 C CA . CYS A 1 240 ? 9.501 -7.891 -20.602 1.00 69.81 240 CYS A CA 1
ATOM 1813 C C . CYS A 1 240 ? 8.837 -9.288 -20.632 1.00 69.81 240 CYS A C 1
ATOM 1815 O O . CYS A 1 240 ? 9.517 -10.292 -20.421 1.00 69.81 240 CYS A O 1
ATOM 1817 N N . SER A 1 241 ? 7.543 -9.383 -20.963 1.00 71.00 241 SER A N 1
ATOM 1818 C CA . SER A 1 241 ? 6.852 -10.673 -21.158 1.00 71.00 241 SER A CA 1
ATOM 1819 C C . SER A 1 241 ? 7.405 -11.461 -22.353 1.00 71.00 241 SER A C 1
ATOM 1821 O O . SER A 1 241 ? 7.491 -12.686 -22.316 1.00 71.00 241 SER A O 1
ATOM 1823 N N . ASP A 1 242 ? 7.800 -10.781 -23.425 1.00 70.50 242 ASP A N 1
ATOM 1824 C CA . ASP A 1 242 ? 8.408 -11.380 -24.616 1.00 70.50 242 ASP A CA 1
ATOM 1825 C C . ASP A 1 242 ? 9.807 -11.911 -24.304 1.00 70.50 242 ASP A C 1
ATOM 1827 O O . ASP A 1 242 ? 10.182 -13.015 -24.715 1.00 70.50 242 ASP A O 1
ATOM 1831 N N . ALA A 1 243 ? 10.559 -11.160 -23.501 1.00 68.44 243 ALA A N 1
ATOM 1832 C CA . ALA A 1 243 ? 11.868 -11.576 -23.040 1.00 68.44 243 ALA A CA 1
ATOM 1833 C C . ALA A 1 243 ? 11.793 -12.789 -22.085 1.00 68.44 243 ALA A C 1
ATOM 1835 O O . ALA A 1 243 ? 12.642 -13.677 -22.193 1.00 68.44 243 ALA A O 1
ATOM 1836 N N . ILE A 1 244 ? 10.743 -12.911 -21.251 1.00 66.44 244 ILE A N 1
ATOM 1837 C CA . ILE A 1 244 ? 10.432 -14.162 -20.524 1.00 66.44 244 ILE A CA 1
ATOM 1838 C C . ILE A 1 244 ? 10.273 -15.320 -21.507 1.00 66.44 244 ILE A C 1
ATOM 1840 O O . ILE A 1 244 ? 10.934 -16.345 -21.354 1.00 66.44 244 ILE A O 1
ATOM 1844 N N . ARG A 1 245 ? 9.370 -15.189 -22.492 1.00 69.25 245 ARG A N 1
ATOM 1845 C CA . ARG A 1 245 ? 9.038 -16.303 -23.399 1.00 69.25 245 ARG A CA 1
ATOM 1846 C C . ARG A 1 245 ? 10.261 -16.763 -24.183 1.00 69.25 245 ARG A C 1
ATOM 1848 O O . ARG A 1 245 ? 10.481 -17.961 -24.332 1.00 69.25 245 ARG A O 1
ATOM 1855 N N . THR A 1 246 ? 11.080 -15.810 -24.621 1.00 68.12 246 THR A N 1
ATOM 1856 C CA . THR A 1 246 ? 12.350 -16.077 -25.306 1.00 68.12 246 THR A CA 1
ATOM 1857 C C . THR A 1 246 ? 13.290 -16.892 -24.421 1.00 68.12 246 THR A C 1
ATOM 1859 O O . THR A 1 246 ? 13.853 -17.887 -24.868 1.00 68.12 246 THR A O 1
ATOM 1862 N N . PHE A 1 247 ? 13.437 -16.518 -23.150 1.00 64.94 247 PHE A N 1
ATOM 1863 C CA . PHE A 1 247 ? 14.272 -17.269 -22.220 1.00 64.94 247 PHE A CA 1
ATOM 1864 C C . PHE A 1 247 ? 13.724 -18.664 -21.913 1.00 64.94 247 PHE A C 1
ATOM 1866 O O . PHE A 1 247 ? 14.479 -19.631 -21.949 1.00 64.94 247 PHE A O 1
ATOM 1873 N N . ALA A 1 248 ? 12.419 -18.792 -21.666 1.00 63.94 248 ALA A N 1
ATOM 1874 C CA . ALA A 1 248 ? 11.788 -20.085 -21.415 1.00 63.94 248 ALA A CA 1
ATOM 1875 C C . ALA A 1 248 ? 11.991 -21.056 -22.596 1.00 63.94 248 ALA A C 1
ATOM 1877 O O . ALA A 1 248 ? 12.294 -22.235 -22.390 1.00 63.94 248 ALA A O 1
ATOM 1878 N N . ALA A 1 249 ? 11.908 -20.551 -23.832 1.00 65.75 249 ALA A N 1
ATOM 1879 C CA . ALA A 1 249 ? 12.206 -21.321 -25.036 1.00 65.75 249 ALA A CA 1
ATOM 1880 C C . ALA A 1 249 ? 13.679 -21.772 -25.096 1.00 65.75 249 ALA A C 1
ATOM 1882 O O . ALA A 1 249 ? 13.942 -22.937 -25.391 1.00 65.75 249 ALA A O 1
ATOM 1883 N N . LEU A 1 250 ? 14.633 -20.894 -24.751 1.00 64.19 250 LEU A N 1
ATOM 1884 C CA . LEU A 1 250 ? 16.061 -21.242 -24.673 1.00 64.19 250 LEU A CA 1
ATOM 1885 C C . LEU A 1 250 ? 16.334 -22.331 -23.624 1.00 64.19 250 LEU A C 1
ATOM 1887 O O . LEU A 1 250 ? 17.100 -23.256 -23.880 1.00 64.19 250 LEU A O 1
ATOM 1891 N N . CYS A 1 251 ? 15.677 -22.263 -22.463 1.00 60.78 251 CYS A N 1
ATOM 1892 C CA . CYS A 1 251 ? 15.810 -23.280 -21.419 1.00 60.78 251 CYS A CA 1
ATOM 1893 C C . CYS A 1 251 ? 15.212 -24.636 -21.821 1.00 60.78 251 CYS A C 1
ATOM 1895 O O . CYS A 1 251 ? 15.757 -25.676 -21.458 1.00 60.78 251 CYS A O 1
ATOM 1897 N N . SER A 1 252 ? 14.117 -24.632 -22.584 1.00 60.34 252 SER A N 1
ATOM 1898 C CA . SER A 1 252 ? 13.431 -25.853 -23.034 1.00 60.34 252 SER A CA 1
ATOM 1899 C C . SER A 1 252 ? 14.160 -26.570 -24.180 1.00 60.34 252 SER A C 1
ATOM 1901 O O . SER A 1 252 ? 13.960 -27.765 -24.379 1.00 60.34 252 SER A O 1
ATOM 1903 N N . GLY A 1 253 ? 15.014 -25.860 -24.926 1.00 58.66 253 GLY A N 1
ATOM 1904 C CA . GLY A 1 253 ? 15.765 -26.387 -26.072 1.00 58.66 253 GLY A CA 1
ATOM 1905 C C . GLY A 1 253 ? 17.082 -27.100 -25.741 1.00 58.66 253 GLY A C 1
ATOM 1906 O O . GLY A 1 253 ? 17.762 -27.540 -26.659 1.00 58.66 253 GLY A O 1
ATOM 1907 N N . GLY A 1 254 ? 17.472 -27.210 -24.465 1.00 51.34 254 GLY A N 1
ATOM 1908 C CA . GLY A 1 254 ? 18.738 -27.838 -24.050 1.00 51.34 254 GLY A CA 1
ATOM 1909 C C . GLY A 1 254 ? 19.984 -26.948 -24.182 1.00 51.34 254 GLY A C 1
ATOM 1910 O O . GLY A 1 254 ? 21.016 -27.273 -23.604 1.00 51.34 254 GLY A O 1
ATOM 1911 N N . ASP A 1 255 ? 19.868 -25.787 -24.830 1.00 51.88 255 ASP A N 1
ATOM 1912 C CA . ASP A 1 255 ? 20.918 -24.763 -24.953 1.00 51.88 255 ASP A CA 1
ATOM 1913 C C . ASP A 1 255 ? 20.908 -23.763 -23.778 1.00 51.88 255 ASP A C 1
ATOM 1915 O O . ASP A 1 255 ? 21.261 -22.589 -23.924 1.00 51.88 255 ASP A O 1
ATOM 1919 N N . ALA A 1 256 ? 20.473 -24.202 -22.592 1.00 47.88 256 ALA A N 1
ATOM 1920 C CA . ALA A 1 256 ? 20.452 -23.358 -21.404 1.00 47.88 256 ALA A CA 1
ATOM 1921 C C . ALA A 1 256 ? 21.900 -23.020 -20.996 1.00 47.88 256 ALA A C 1
ATOM 1923 O O . ALA A 1 256 ? 22.647 -23.924 -20.611 1.00 47.88 256 ALA A O 1
ATOM 1924 N N . PRO A 1 257 ? 22.331 -21.745 -21.041 1.00 46.09 257 PRO A N 1
ATOM 1925 C CA . PRO A 1 257 ? 23.662 -21.402 -20.570 1.00 46.09 257 PRO A CA 1
ATOM 1926 C C . PRO A 1 257 ? 23.723 -21.634 -19.051 1.00 46.09 257 PRO A C 1
ATOM 1928 O O . PRO A 1 257 ? 22.719 -21.401 -18.366 1.00 46.09 257 PRO A O 1
ATOM 1931 N N . PRO A 1 258 ? 24.869 -22.078 -18.504 1.00 44.91 258 PRO A N 1
ATOM 1932 C CA . PRO A 1 258 ? 25.005 -22.326 -17.076 1.00 44.91 258 PRO A CA 1
ATOM 1933 C C . PRO A 1 258 ? 24.631 -21.080 -16.266 1.00 44.91 258 PRO A C 1
ATOM 1935 O O . PRO A 1 258 ? 24.949 -19.944 -16.629 1.00 44.91 258 PRO A O 1
ATOM 1938 N N . PHE A 1 259 ? 23.908 -21.316 -15.174 1.00 48.16 259 PHE A N 1
ATOM 1939 C CA . PHE A 1 259 ? 23.382 -20.296 -14.273 1.00 48.16 259 PHE A CA 1
ATOM 1940 C C . PHE A 1 259 ? 24.519 -19.736 -13.399 1.00 48.16 259 PHE A C 1
ATOM 1942 O O . PHE A 1 259 ? 24.643 -20.073 -12.228 1.00 48.16 259 PHE A O 1
ATOM 1949 N N . GLU A 1 260 ? 25.371 -18.880 -13.963 1.00 39.31 260 GLU A N 1
ATOM 1950 C CA . GLU A 1 260 ? 26.311 -18.058 -13.192 1.00 39.31 260 GLU A CA 1
ATOM 1951 C C . GLU A 1 260 ? 26.063 -16.567 -13.458 1.00 39.31 260 GLU A C 1
ATOM 1953 O O . GLU A 1 260 ? 25.670 -16.151 -14.550 1.00 39.31 260 GLU A O 1
ATOM 1958 N N . ALA A 1 261 ? 26.195 -15.762 -12.403 1.00 39.44 261 ALA A N 1
ATOM 1959 C CA . ALA A 1 261 ? 25.810 -14.357 -12.377 1.00 39.44 261 ALA A CA 1
ATOM 1960 C C . ALA A 1 261 ? 26.634 -13.468 -13.343 1.00 39.44 261 ALA A C 1
ATOM 1962 O O . ALA A 1 261 ? 27.826 -13.712 -13.524 1.00 39.44 261 ALA A O 1
ATOM 1963 N N . PRO A 1 262 ? 26.055 -12.371 -13.881 1.00 48.75 262 PRO A N 1
ATOM 1964 C CA . PRO A 1 262 ? 24.635 -12.050 -13.910 1.00 48.75 262 PRO A CA 1
ATOM 1965 C C . PRO A 1 262 ? 23.977 -12.817 -15.064 1.00 48.75 262 PRO A C 1
ATOM 1967 O O . PRO A 1 262 ? 24.452 -12.804 -16.198 1.00 48.75 262 PRO A O 1
ATOM 1970 N N . THR A 1 263 ? 22.888 -13.502 -14.739 1.00 58.59 263 THR A N 1
ATOM 1971 C CA . THR A 1 263 ? 22.214 -14.525 -15.547 1.00 58.59 263 THR A CA 1
ATOM 1972 C C . THR A 1 263 ? 22.066 -14.128 -17.028 1.00 58.59 263 THR A C 1
ATOM 1974 O O . THR A 1 263 ? 21.694 -12.985 -17.311 1.00 58.59 263 THR A O 1
ATOM 1977 N N . PRO A 1 264 ? 22.214 -15.060 -17.991 1.00 58.97 264 PRO A N 1
ATOM 1978 C CA . PRO A 1 264 ? 21.871 -14.837 -19.402 1.00 58.97 264 PRO A CA 1
ATOM 1979 C C . PRO A 1 264 ? 20.505 -14.155 -19.603 1.00 58.97 264 PRO A C 1
ATOM 1981 O O . PRO A 1 264 ? 20.359 -13.323 -20.493 1.00 58.97 264 PRO A O 1
ATOM 1984 N N . LEU A 1 265 ? 19.537 -14.433 -18.720 1.00 58.03 265 LEU A N 1
ATOM 1985 C CA . LEU A 1 265 ? 18.209 -13.816 -18.675 1.00 58.03 265 LEU A CA 1
ATOM 1986 C C . LEU A 1 265 ? 18.241 -12.290 -18.507 1.00 58.03 265 LEU A C 1
ATOM 1988 O O . LEU A 1 265 ? 17.657 -11.575 -19.317 1.00 58.03 265 LEU A O 1
ATOM 1992 N N . SER A 1 266 ? 18.943 -11.768 -17.496 1.00 60.38 266 SER A N 1
ATOM 1993 C CA . SER A 1 266 ? 18.995 -10.318 -17.268 1.00 60.38 266 SER A CA 1
ATOM 1994 C C . SER A 1 266 ? 19.701 -9.605 -18.419 1.00 60.38 266 SER A C 1
ATOM 1996 O O . SER A 1 266 ? 19.296 -8.508 -18.788 1.00 60.38 266 SER A O 1
ATOM 1998 N N . ARG A 1 267 ? 20.690 -10.249 -19.055 1.00 65.12 267 ARG A N 1
ATOM 1999 C CA . ARG A 1 267 ? 21.363 -9.736 -20.257 1.00 65.12 267 ARG A CA 1
ATOM 2000 C C . ARG A 1 267 ? 20.461 -9.745 -21.492 1.00 65.12 267 ARG A C 1
ATOM 2002 O O . ARG A 1 267 ? 20.490 -8.774 -22.242 1.00 65.12 267 ARG A O 1
ATOM 2009 N N . VAL A 1 268 ? 19.672 -10.800 -21.710 1.00 64.69 268 VAL A N 1
ATOM 2010 C CA . VAL A 1 268 ? 18.719 -10.896 -22.833 1.00 64.69 268 VAL A CA 1
ATOM 2011 C C . VAL A 1 268 ? 17.603 -9.869 -22.680 1.00 64.69 268 VAL A C 1
ATOM 2013 O O . VAL A 1 268 ? 17.369 -9.098 -23.609 1.00 64.69 268 VAL A O 1
ATOM 2016 N N . ILE A 1 269 ? 16.979 -9.792 -21.499 1.00 64.88 269 ILE A N 1
ATOM 2017 C CA . ILE A 1 269 ? 15.961 -8.774 -21.209 1.00 64.88 269 ILE A CA 1
ATOM 2018 C C . ILE A 1 269 ? 16.584 -7.384 -21.343 1.00 64.88 269 ILE A C 1
ATOM 2020 O O . ILE A 1 269 ? 16.020 -6.527 -22.019 1.00 64.88 269 ILE A O 1
ATOM 2024 N N . ARG A 1 270 ? 17.773 -7.157 -20.760 1.00 69.12 270 ARG A N 1
ATOM 2025 C CA . ARG A 1 270 ? 18.423 -5.846 -20.819 1.00 69.12 270 ARG A CA 1
ATOM 2026 C C . ARG A 1 270 ? 18.729 -5.441 -22.260 1.00 69.12 270 ARG A C 1
ATOM 2028 O O . ARG A 1 270 ? 18.446 -4.320 -22.654 1.00 69.12 270 ARG A O 1
ATOM 2035 N N . ARG A 1 271 ? 19.263 -6.346 -23.076 1.00 69.31 271 ARG A N 1
ATOM 2036 C CA . ARG A 1 271 ? 19.515 -6.055 -24.489 1.00 69.31 271 ARG A CA 1
ATOM 2037 C C . ARG A 1 271 ? 18.220 -5.739 -25.236 1.00 69.31 271 ARG A C 1
ATOM 2039 O O . ARG A 1 271 ? 18.167 -4.737 -25.931 1.00 69.31 271 ARG A O 1
ATOM 2046 N N . HIS A 1 272 ? 17.175 -6.545 -25.053 1.00 68.31 272 HIS A N 1
ATOM 2047 C CA . HIS A 1 272 ? 15.889 -6.318 -25.711 1.00 68.31 272 HIS A CA 1
ATOM 2048 C C . HIS A 1 272 ? 15.281 -4.957 -25.338 1.00 68.31 272 HIS A C 1
ATOM 2050 O O . HIS A 1 272 ? 14.815 -4.238 -26.217 1.00 68.31 272 HIS A O 1
ATOM 2056 N N . LEU A 1 273 ? 15.341 -4.572 -24.060 1.00 69.62 273 LEU A N 1
ATOM 2057 C CA . LEU A 1 273 ? 14.831 -3.289 -23.580 1.00 69.62 273 LEU A CA 1
ATOM 2058 C C . LEU A 1 273 ? 15.685 -2.090 -24.025 1.00 69.62 273 LEU A C 1
ATOM 2060 O O . LEU A 1 273 ? 15.114 -1.089 -24.444 1.00 69.62 273 LEU A O 1
ATOM 2064 N N . VAL A 1 274 ? 17.023 -2.186 -23.999 1.00 70.12 274 VAL A N 1
ATOM 2065 C CA . VAL A 1 274 ? 17.908 -1.108 -24.494 1.00 70.12 274 VAL A CA 1
ATOM 2066 C C . VAL A 1 274 ? 17.749 -0.912 -25.999 1.00 70.12 274 VAL A C 1
ATOM 2068 O O . VAL A 1 274 ? 17.592 0.219 -26.451 1.00 70.12 274 VAL A O 1
ATOM 2071 N N . ASP A 1 275 ? 17.778 -2.001 -26.771 1.00 67.06 275 ASP A N 1
ATOM 2072 C CA . ASP A 1 275 ? 17.776 -1.938 -28.236 1.00 67.06 275 ASP A CA 1
ATOM 2073 C C . ASP A 1 275 ? 16.427 -1.433 -28.788 1.00 67.06 275 ASP A C 1
ATOM 2075 O O . ASP A 1 275 ? 16.385 -0.939 -29.912 1.00 67.06 275 ASP A O 1
ATOM 2079 N N . ASN A 1 276 ? 15.329 -1.549 -28.021 1.00 60.22 276 ASN A N 1
ATOM 2080 C CA . ASN A 1 276 ? 13.975 -1.312 -28.536 1.00 60.22 276 ASN A CA 1
ATOM 2081 C C . ASN A 1 276 ? 13.104 -0.334 -27.724 1.00 60.22 276 ASN A C 1
ATOM 2083 O O . ASN A 1 276 ? 12.082 0.090 -28.258 1.00 60.22 276 ASN A O 1
ATOM 2087 N N . PHE A 1 277 ? 13.433 0.010 -26.467 1.00 62.75 277 PHE A N 1
ATOM 2088 C CA . PHE A 1 277 ? 12.458 0.674 -25.580 1.00 62.75 277 PHE A CA 1
ATOM 2089 C C . PHE A 1 277 ? 12.972 1.777 -24.653 1.00 62.75 277 PHE A C 1
ATOM 2091 O O . PHE A 1 277 ? 12.349 2.836 -24.599 1.00 62.75 277 PHE A O 1
ATOM 2098 N N . CYS A 1 278 ? 14.040 1.560 -23.887 1.00 63.44 278 CYS A N 1
ATOM 2099 C CA . CYS A 1 278 ? 14.466 2.513 -22.859 1.00 63.44 278 CYS A CA 1
ATOM 2100 C C . CYS A 1 278 ? 15.988 2.588 -22.732 1.00 63.44 278 CYS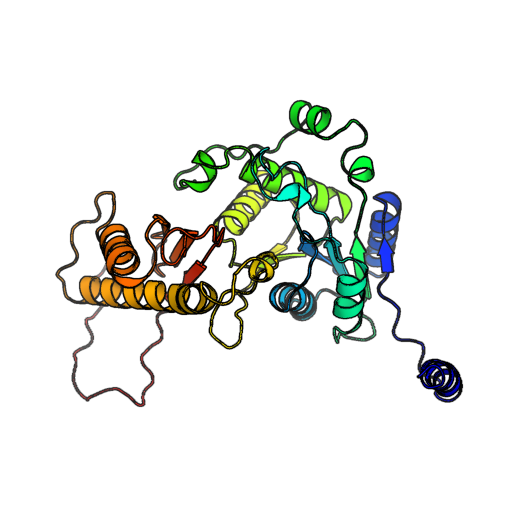 A C 1
ATOM 2102 O O . CYS A 1 278 ? 16.690 1.578 -22.725 1.00 63.44 278 CYS A O 1
ATOM 2104 N N . LYS A 1 279 ? 16.507 3.816 -22.611 1.00 57.62 279 LYS A N 1
ATOM 2105 C CA . LYS A 1 279 ? 17.955 4.073 -22.562 1.00 57.62 279 LYS A CA 1
ATOM 2106 C C . LYS A 1 279 ? 18.556 3.705 -21.212 1.00 57.62 279 LYS A C 1
ATOM 2108 O O . LYS A 1 279 ? 19.683 3.215 -21.161 1.00 57.62 279 LYS A O 1
ATOM 2113 N N . THR A 1 280 ? 17.814 3.920 -20.126 1.00 57.66 280 THR A N 1
ATOM 2114 C CA . THR A 1 280 ? 18.232 3.494 -18.789 1.00 57.66 280 THR A CA 1
ATOM 2115 C C . THR A 1 280 ? 17.083 2.796 -18.078 1.00 57.66 280 THR A C 1
ATOM 2117 O O . THR A 1 280 ? 15.935 3.214 -18.150 1.00 57.66 280 THR A O 1
ATOM 2120 N N . PHE A 1 281 ? 17.382 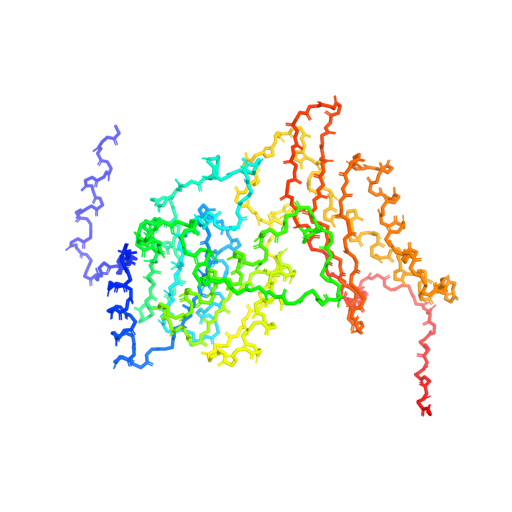1.675 -17.437 1.00 58.62 281 PHE A N 1
ATOM 2121 C CA . PHE A 1 281 ? 16.439 0.947 -16.601 1.00 58.62 281 PHE A CA 1
ATOM 2122 C C . PHE A 1 281 ? 17.188 -0.012 -15.686 1.00 58.62 281 PHE A C 1
ATOM 2124 O O . PHE A 1 281 ? 18.337 -0.419 -15.941 1.00 58.62 281 PHE A O 1
ATOM 2131 N N . GLU A 1 282 ? 16.483 -0.415 -14.644 1.00 57.34 282 GLU A N 1
ATOM 2132 C CA . GLU A 1 282 ? 16.925 -1.376 -13.660 1.00 57.34 282 GLU A CA 1
ATOM 2133 C C . GLU A 1 282 ? 16.010 -2.584 -13.660 1.00 57.34 282 GLU A C 1
ATOM 2135 O O . GLU A 1 282 ? 14.791 -2.490 -13.528 1.00 57.34 282 GLU A O 1
ATOM 2140 N N . LEU A 1 283 ? 16.642 -3.738 -13.830 1.00 59.88 283 LEU A N 1
ATOM 2141 C CA . LEU A 1 283 ? 15.985 -5.020 -13.941 1.00 59.88 283 LEU A CA 1
ATOM 2142 C C . LEU A 1 283 ? 16.517 -5.927 -12.840 1.00 59.88 283 LEU A C 1
ATOM 2144 O O . LEU A 1 283 ? 17.706 -6.260 -12.835 1.00 59.88 283 LEU A O 1
ATOM 2148 N N . ALA A 1 284 ? 15.618 -6.368 -11.968 1.00 56.09 284 ALA A N 1
ATOM 2149 C CA . ALA A 1 284 ? 15.853 -7.471 -11.061 1.00 56.09 284 ALA A CA 1
ATOM 2150 C C . ALA A 1 284 ? 15.123 -8.712 -11.594 1.00 56.09 284 ALA A C 1
ATOM 2152 O O . ALA A 1 284 ? 13.955 -8.670 -11.982 1.00 56.09 284 ALA A O 1
ATOM 2153 N N . VAL A 1 285 ? 15.829 -9.837 -11.637 1.00 56.69 285 VAL A N 1
ATOM 2154 C CA . VAL A 1 285 ? 15.275 -11.118 -12.079 1.00 56.69 285 VAL A CA 1
ATOM 2155 C C . VAL A 1 285 ? 15.354 -12.076 -10.909 1.00 56.69 285 VAL A C 1
ATOM 2157 O O . VAL A 1 285 ? 16.449 -12.336 -10.408 1.00 56.69 285 VAL A O 1
ATOM 2160 N N . ARG A 1 286 ? 14.210 -12.619 -10.494 1.00 54.91 286 ARG A N 1
ATOM 2161 C CA . ARG A 1 286 ? 14.154 -13.635 -9.450 1.00 54.91 286 ARG A CA 1
ATOM 2162 C C . ARG A 1 286 ? 13.961 -15.004 -10.074 1.00 54.91 286 ARG A C 1
ATOM 2164 O O . ARG A 1 286 ? 13.094 -15.219 -10.915 1.00 54.91 286 ARG A O 1
ATOM 2171 N N . HIS A 1 287 ? 14.792 -15.938 -9.639 1.00 50.50 287 HIS A N 1
ATOM 2172 C CA . HIS A 1 287 ? 14.629 -17.349 -9.941 1.00 50.50 287 HIS A CA 1
ATOM 2173 C C . HIS A 1 287 ? 14.254 -18.058 -8.644 1.00 50.50 287 HIS A C 1
ATOM 2175 O O . HIS A 1 287 ? 15.099 -18.633 -7.959 1.00 50.50 287 HIS A O 1
ATOM 2181 N N . GLU A 1 288 ? 12.984 -17.966 -8.272 1.00 43.75 288 GLU A N 1
ATOM 2182 C CA . GLU A 1 288 ? 12.424 -18.898 -7.299 1.00 43.75 288 GLU A CA 1
ATOM 2183 C C . GLU A 1 288 ? 12.034 -20.170 -8.053 1.00 43.75 288 GLU A C 1
ATOM 2185 O O . GLU A 1 288 ? 11.731 -20.106 -9.244 1.00 43.75 288 GLU A O 1
ATOM 2190 N N . GLN A 1 289 ? 12.160 -21.332 -7.400 1.00 43.59 289 GLN A N 1
ATOM 2191 C CA . GLN A 1 289 ? 11.825 -22.642 -7.968 1.00 43.59 289 GLN A CA 1
ATOM 2192 C C . GLN A 1 289 ? 10.507 -22.528 -8.746 1.00 43.59 289 GLN A C 1
ATOM 2194 O O . GLN A 1 289 ? 9.471 -22.355 -8.120 1.00 43.59 289 GLN A O 1
ATOM 2199 N N . CYS A 1 290 ? 10.623 -22.533 -10.082 1.00 37.44 290 CYS A N 1
ATOM 2200 C CA . CYS A 1 290 ? 9.613 -22.238 -11.104 1.00 37.44 290 CYS A CA 1
ATOM 2201 C C . CYS A 1 290 ? 8.170 -22.054 -10.576 1.00 37.44 290 CYS A C 1
ATOM 2203 O O . CYS A 1 290 ? 7.617 -23.011 -10.024 1.00 37.44 290 CYS A O 1
ATOM 2205 N N . PRO A 1 291 ? 7.522 -20.887 -10.782 1.00 45.69 291 PRO A N 1
ATOM 2206 C CA . PRO A 1 291 ? 7.665 -20.004 -11.949 1.00 45.69 291 PRO A CA 1
ATOM 2207 C C . PRO A 1 291 ? 8.692 -18.863 -11.830 1.00 45.69 291 PRO A C 1
ATOM 2209 O O . PRO A 1 291 ? 8.933 -18.319 -10.757 1.00 45.69 291 PRO A O 1
ATOM 2212 N N . VAL A 1 292 ? 9.257 -18.459 -12.977 1.00 49.81 292 VAL A N 1
ATOM 2213 C CA . VAL A 1 292 ? 10.147 -17.290 -13.099 1.00 49.81 292 VAL A CA 1
ATOM 2214 C C . VAL A 1 292 ? 9.319 -16.002 -13.078 1.00 49.81 292 VAL A C 1
ATOM 2216 O O . VAL A 1 292 ? 8.429 -15.809 -13.911 1.00 49.81 292 VAL A O 1
ATOM 2219 N N . SER A 1 293 ? 9.646 -15.095 -12.160 1.00 49.78 293 SER A N 1
ATOM 2220 C CA . SER A 1 293 ? 9.100 -13.738 -12.106 1.00 49.78 293 SER A CA 1
ATOM 2221 C C . SER A 1 293 ? 10.221 -12.717 -12.307 1.00 49.78 293 SER A C 1
ATOM 2223 O O . SER A 1 293 ? 11.349 -12.888 -11.835 1.00 49.78 293 SER A O 1
ATOM 2225 N N . PHE A 1 294 ? 9.938 -11.644 -13.045 1.00 52.16 294 PHE A N 1
ATOM 2226 C CA . PHE A 1 294 ? 10.847 -10.502 -13.119 1.00 52.16 294 PHE A CA 1
ATOM 2227 C C . PHE A 1 294 ? 10.160 -9.259 -12.579 1.00 52.16 294 PHE A C 1
ATOM 2229 O O . PHE A 1 294 ? 8.945 -9.086 -12.704 1.00 52.16 294 PHE A O 1
ATOM 2236 N N . GLU A 1 295 ? 10.984 -8.371 -12.042 1.00 53.84 295 GLU A N 1
ATOM 2237 C CA . GLU A 1 295 ? 10.573 -7.061 -11.587 1.00 53.84 295 GLU A CA 1
ATOM 2238 C C . GLU A 1 295 ? 11.494 -6.017 -12.221 1.00 53.84 295 GLU A C 1
ATOM 2240 O O . GLU A 1 295 ? 12.701 -5.967 -11.975 1.00 53.84 295 GLU A O 1
ATOM 2245 N N . LEU A 1 296 ? 10.929 -5.191 -13.090 1.00 54.38 296 LEU A N 1
ATOM 2246 C CA . LEU A 1 296 ? 11.623 -4.041 -13.648 1.00 54.38 296 LEU A CA 1
ATOM 2247 C C . LEU A 1 296 ? 11.283 -2.833 -12.787 1.00 54.38 296 LEU A C 1
ATOM 2249 O O . LEU A 1 296 ? 10.166 -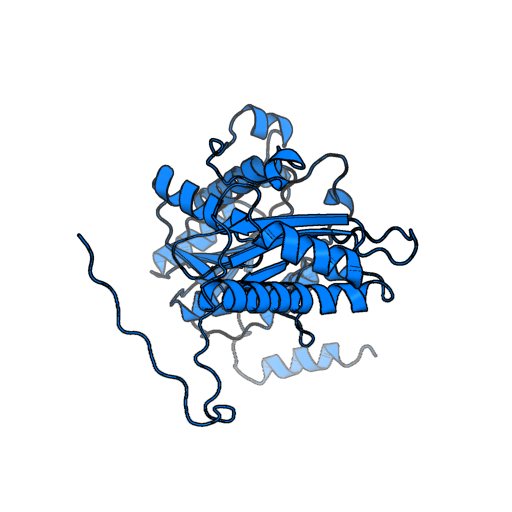2.364 -12.902 1.00 54.38 296 LEU A O 1
ATOM 2253 N N . GLN A 1 297 ? 12.195 -2.366 -11.939 1.00 48.34 297 GLN A N 1
ATOM 2254 C CA . GLN A 1 297 ? 11.881 -1.425 -10.851 1.00 48.34 297 GLN A CA 1
ATOM 2255 C C . GLN A 1 297 ? 11.911 0.049 -11.260 1.00 48.34 297 GLN A C 1
ATOM 2257 O O . GLN A 1 297 ? 11.210 0.881 -10.684 1.00 48.34 297 GLN A O 1
ATOM 2262 N N . TYR A 1 298 ? 12.739 0.366 -12.248 1.00 48.66 298 TYR A N 1
ATOM 2263 C CA . TYR A 1 298 ? 12.920 1.712 -12.764 1.00 48.66 298 TYR A CA 1
ATOM 2264 C C . TYR A 1 298 ? 13.163 1.622 -14.262 1.00 48.66 298 TYR A C 1
ATOM 2266 O O . TYR A 1 298 ? 13.983 0.815 -14.698 1.00 48.66 298 TYR A O 1
ATOM 2274 N N . ALA A 1 299 ? 12.499 2.453 -15.055 1.00 52.50 299 ALA A N 1
ATOM 2275 C CA . ALA A 1 299 ? 12.823 2.603 -16.462 1.00 52.50 299 ALA A CA 1
ATOM 2276 C C . ALA A 1 299 ? 12.697 4.068 -16.836 1.00 52.50 299 ALA A C 1
ATOM 2278 O O . ALA A 1 299 ? 11.611 4.615 -16.800 1.00 52.50 299 ALA A O 1
ATOM 2279 N N . ASP A 1 300 ? 13.788 4.707 -17.226 1.00 51.19 300 ASP A N 1
ATOM 2280 C CA . ASP A 1 300 ? 13.723 5.988 -17.910 1.00 51.19 300 ASP A CA 1
ATOM 2281 C C . ASP A 1 300 ? 13.270 5.733 -19.346 1.00 51.19 300 ASP A C 1
ATOM 2283 O O . ASP A 1 300 ? 13.980 5.114 -20.150 1.00 51.19 300 ASP A O 1
ATOM 2287 N N . VAL A 1 301 ? 12.063 6.192 -19.655 1.00 50.25 301 VAL A N 1
ATOM 2288 C CA . VAL A 1 301 ? 11.460 6.023 -20.976 1.00 50.25 301 VAL A CA 1
ATOM 2289 C C . VAL A 1 301 ? 11.394 7.358 -21.720 1.00 50.25 301 VAL A C 1
ATOM 2291 O O . VAL A 1 301 ? 10.469 7.620 -22.489 1.00 50.25 301 VAL A O 1
ATOM 2294 N N . SER A 1 302 ? 12.385 8.220 -21.483 1.00 50.19 302 SER A N 1
ATOM 2295 C CA . SER A 1 302 ? 12.544 9.476 -22.206 1.00 50.19 302 SER A CA 1
ATOM 2296 C C . SER A 1 302 ? 12.750 9.257 -23.708 1.00 50.19 302 SER A C 1
ATOM 2298 O O . SER A 1 302 ? 13.673 8.573 -24.165 1.00 50.19 302 SER A O 1
ATOM 2300 N N . VAL A 1 303 ? 11.906 9.923 -24.495 1.00 44.16 303 VAL A N 1
ATOM 2301 C CA . VAL A 1 303 ? 12.128 10.133 -25.927 1.00 44.16 303 VAL A CA 1
ATOM 2302 C C . VAL A 1 303 ? 13.074 11.332 -26.053 1.00 44.16 303 VAL A C 1
ATOM 2304 O O . VAL A 1 303 ? 12.788 12.414 -25.548 1.00 44.16 303 VAL A O 1
ATOM 2307 N N . ASP A 1 304 ? 14.246 11.131 -26.657 1.00 44.03 304 ASP A N 1
ATOM 2308 C CA . ASP A 1 304 ? 15.172 12.207 -27.058 1.00 44.03 304 ASP A CA 1
ATOM 2309 C C . ASP A 1 304 ? 15.660 13.185 -25.968 1.00 44.03 304 ASP A C 1
ATOM 2311 O O . ASP A 1 304 ? 15.954 14.345 -26.244 1.00 44.03 304 ASP A O 1
ATOM 2315 N N . GLY A 1 305 ? 15.832 12.716 -24.727 1.00 41.16 305 GLY A N 1
ATOM 2316 C CA . GLY A 1 305 ? 16.430 13.524 -23.652 1.00 41.16 305 GLY A CA 1
ATOM 2317 C C . GLY A 1 305 ? 15.475 14.531 -23.001 1.00 41.16 305 GLY A C 1
ATOM 2318 O O . GLY A 1 305 ? 15.922 15.375 -22.224 1.00 41.16 305 GLY A O 1
ATOM 2319 N N . GLY A 1 306 ? 14.171 14.440 -23.283 1.00 38.31 306 GLY A N 1
ATOM 2320 C CA . GLY A 1 306 ? 13.139 15.070 -22.461 1.00 38.31 306 GLY A CA 1
ATOM 2321 C C . GLY A 1 306 ? 13.078 14.435 -21.067 1.00 38.31 306 GLY A C 1
ATOM 2322 O O . GLY A 1 306 ? 13.255 13.228 -20.922 1.00 38.31 306 GLY A O 1
ATOM 2323 N N . ALA A 1 307 ? 12.846 15.239 -20.029 1.00 36.50 307 ALA A N 1
ATOM 2324 C CA . ALA A 1 307 ? 12.744 14.760 -18.652 1.00 36.50 307 ALA A CA 1
ATOM 2325 C C . ALA A 1 307 ? 11.432 13.980 -18.446 1.00 36.50 307 ALA A C 1
ATOM 2327 O O . ALA A 1 307 ? 10.395 14.562 -18.145 1.00 36.50 307 ALA A O 1
ATOM 2328 N N . GLY A 1 308 ? 11.490 12.661 -18.624 1.00 41.28 308 GLY A N 1
ATOM 2329 C CA . GLY A 1 308 ? 10.398 11.728 -18.356 1.00 41.28 308 GLY A CA 1
ATOM 2330 C C . GLY A 1 308 ? 10.880 10.593 -17.461 1.00 41.28 308 GLY A C 1
ATOM 2331 O O . GLY A 1 308 ? 11.104 9.480 -17.928 1.00 41.28 308 GLY A O 1
ATOM 2332 N N . THR A 1 309 ? 11.071 10.870 -16.172 1.00 40.44 309 THR A N 1
ATOM 2333 C CA . THR A 1 309 ? 11.457 9.846 -15.193 1.00 40.44 309 THR A CA 1
ATOM 2334 C C . THR A 1 309 ? 10.268 8.925 -14.921 1.00 40.44 309 THR A C 1
ATOM 2336 O O . THR A 1 309 ? 9.344 9.277 -14.187 1.00 40.44 309 THR A O 1
ATOM 2339 N N . LEU A 1 310 ? 10.288 7.722 -15.489 1.00 43.97 310 LEU A N 1
ATOM 2340 C CA . LEU A 1 310 ? 9.318 6.668 -15.197 1.00 43.97 310 LEU A CA 1
ATOM 2341 C C . LEU A 1 310 ? 9.840 5.818 -14.024 1.00 43.97 310 LEU A C 1
ATOM 2343 O O . LEU A 1 310 ? 10.565 4.836 -14.169 1.00 43.97 310 LEU A O 1
ATOM 2347 N N . GLY A 1 311 ? 9.468 6.224 -12.811 1.00 40.72 311 GLY A N 1
ATOM 2348 C CA . GLY A 1 311 ? 9.785 5.500 -11.578 1.00 40.72 311 GLY A CA 1
ATOM 2349 C C . GLY A 1 311 ? 8.871 4.296 -11.350 1.00 40.72 311 GLY A C 1
ATOM 2350 O O . GLY A 1 311 ? 8.136 4.289 -10.360 1.00 40.72 311 GLY A O 1
ATOM 2351 N N . TRP A 1 312 ? 8.850 3.322 -12.272 1.00 52.25 312 TRP A N 1
ATOM 2352 C CA . TRP A 1 312 ? 7.910 2.200 -12.192 1.00 52.25 312 TRP A CA 1
ATOM 2353 C C . TRP A 1 312 ? 8.473 0.800 -12.160 1.00 52.25 312 TRP A C 1
ATOM 2355 O O . TRP A 1 312 ? 9.321 0.424 -12.965 1.00 52.25 312 TRP A O 1
ATOM 2365 N N . ILE A 1 313 ? 7.778 0.030 -11.316 1.00 50.78 313 ILE A N 1
ATOM 2366 C CA . ILE A 1 313 ? 7.834 -1.407 -11.155 1.00 50.78 313 ILE A CA 1
ATOM 2367 C C . ILE A 1 313 ? 6.898 -2.097 -12.173 1.00 50.78 313 ILE A C 1
ATOM 2369 O O . ILE A 1 313 ? 5.675 -2.092 -12.009 1.00 50.78 313 ILE A O 1
ATOM 2373 N N . CYS A 1 314 ? 7.447 -2.687 -13.239 1.00 48.41 314 CYS A N 1
ATOM 2374 C CA . CYS A 1 314 ? 6.758 -3.671 -14.076 1.00 48.41 314 CYS A CA 1
ATOM 2375 C C . CYS A 1 314 ? 7.081 -5.079 -13.568 1.00 48.41 314 CYS A C 1
ATOM 2377 O O . CYS A 1 314 ? 8.144 -5.622 -13.865 1.00 48.41 314 CYS A O 1
ATOM 2379 N N . CYS A 1 315 ? 6.141 -5.695 -12.852 1.00 49.50 315 CYS A N 1
ATOM 2380 C CA . CYS A 1 315 ? 6.160 -7.137 -12.618 1.00 49.50 315 CYS A CA 1
ATOM 2381 C C . CYS A 1 315 ? 5.586 -7.846 -13.846 1.00 49.50 315 CYS A C 1
ATOM 2383 O O . CYS A 1 315 ? 4.436 -7.594 -14.223 1.00 49.50 315 CYS A O 1
ATOM 2385 N N . GLY A 1 316 ? 6.354 -8.727 -14.476 1.00 49.50 316 GLY A N 1
ATOM 2386 C CA . GLY A 1 316 ? 5.792 -9.775 -15.324 1.00 49.50 316 GLY A CA 1
ATOM 2387 C C . GLY A 1 316 ? 5.975 -11.108 -14.630 1.00 49.50 316 GLY A C 1
ATOM 2388 O O . GLY A 1 316 ? 7.066 -11.451 -14.177 1.00 49.50 316 GLY A O 1
ATOM 2389 N N . GLU A 1 317 ? 4.878 -11.844 -14.530 1.00 48.91 317 GLU A N 1
ATOM 2390 C CA . GLU A 1 317 ? 4.887 -13.221 -14.061 1.00 48.91 317 GLU A CA 1
ATOM 2391 C C . GLU A 1 317 ? 4.788 -14.124 -15.290 1.00 48.91 317 GLU A C 1
ATOM 2393 O O . GLU A 1 317 ? 3.916 -13.924 -16.139 1.00 48.91 317 GLU A O 1
ATOM 2398 N N . TRP A 1 318 ? 5.672 -15.117 -15.398 1.00 40.25 318 TRP A N 1
ATOM 2399 C CA . TRP A 1 318 ? 5.409 -16.250 -16.272 1.00 40.25 318 TRP A CA 1
ATOM 2400 C C . TRP A 1 318 ? 4.536 -17.233 -15.507 1.00 40.25 318 TRP A C 1
ATOM 2402 O O . TRP A 1 318 ? 4.978 -17.821 -14.524 1.00 40.25 318 TRP A O 1
ATOM 2412 N N . GLN A 1 319 ? 3.298 -17.416 -15.939 1.00 44.34 319 GLN A N 1
ATOM 2413 C CA . GLN A 1 319 ? 2.535 -18.598 -15.566 1.00 44.34 319 GLN A CA 1
ATOM 2414 C C . GLN A 1 319 ? 2.622 -19.551 -16.749 1.00 44.34 319 GLN A C 1
ATOM 2416 O O . GLN A 1 319 ? 2.511 -19.111 -17.896 1.00 44.34 319 GLN A O 1
ATOM 2421 N N . ASP A 1 320 ? 2.880 -20.825 -16.465 1.00 36.28 320 ASP A N 1
ATOM 2422 C CA . ASP A 1 320 ? 2.949 -21.912 -17.438 1.00 36.28 320 ASP A CA 1
ATOM 2423 C C . ASP A 1 320 ? 1.542 -22.099 -18.035 1.00 36.28 320 ASP A C 1
ATOM 2425 O O . ASP A 1 320 ? 0.763 -22.970 -17.648 1.00 36.28 320 ASP A O 1
ATOM 2429 N N . HIS A 1 321 ? 1.124 -21.171 -18.895 1.00 36.00 321 HIS A N 1
ATOM 2430 C CA . HIS A 1 321 ? -0.087 -21.324 -19.667 1.00 36.00 321 HIS A CA 1
ATOM 2431 C C . HIS A 1 321 ? 0.221 -22.433 -20.657 1.00 36.00 321 HIS A C 1
ATOM 2433 O O . HIS A 1 321 ? 0.932 -22.216 -21.641 1.00 36.00 321 HIS A O 1
ATOM 2439 N N . ALA A 1 322 ? -0.309 -23.628 -20.378 1.00 29.28 322 ALA A N 1
ATOM 2440 C CA . ALA A 1 322 ? -0.515 -24.619 -21.418 1.00 29.28 322 ALA A CA 1
ATOM 2441 C C . ALA A 1 322 ? -1.091 -23.870 -22.634 1.00 29.28 322 ALA A C 1
ATOM 2443 O O . ALA A 1 322 ? -2.045 -23.099 -22.454 1.00 29.28 322 ALA A O 1
ATOM 2444 N N . PRO A 1 323 ? -0.469 -23.987 -23.819 1.00 30.80 323 PRO A N 1
ATOM 2445 C CA . PRO A 1 323 ? -0.884 -23.219 -24.979 1.00 30.80 323 PRO A CA 1
ATOM 2446 C C . PRO A 1 323 ? -2.377 -23.431 -25.229 1.00 30.80 323 PRO A C 1
ATOM 2448 O O . PRO A 1 323 ? -2.906 -24.526 -25.029 1.00 30.80 323 PRO A O 1
ATOM 2451 N N . ASP A 1 324 ? -3.048 -22.356 -25.637 1.00 32.81 324 ASP A N 1
ATOM 2452 C CA . ASP A 1 324 ? -4.429 -22.392 -26.101 1.00 32.81 324 ASP A CA 1
ATOM 2453 C C . ASP A 1 324 ? -4.586 -23.562 -27.096 1.00 32.81 324 ASP A C 1
ATOM 2455 O O . ASP A 1 324 ? -3.868 -23.585 -28.108 1.00 32.81 324 ASP A O 1
ATOM 2459 N N . PRO A 1 325 ? -5.486 -24.536 -26.841 1.00 35.44 325 PRO A N 1
ATOM 2460 C CA . PRO A 1 325 ? -5.669 -25.699 -27.709 1.00 35.44 325 PRO A CA 1
ATOM 2461 C C . PRO A 1 325 ? -6.033 -25.323 -29.155 1.00 35.44 325 PRO A C 1
ATOM 2463 O O . PRO A 1 325 ? -5.963 -26.173 -30.039 1.00 35.44 325 PRO A O 1
ATOM 2466 N N . ALA A 1 326 ? -6.370 -24.059 -29.432 1.00 35.62 326 ALA A N 1
ATOM 2467 C CA . ALA A 1 326 ? -6.565 -23.546 -30.782 1.00 35.62 326 ALA A CA 1
ATOM 2468 C C . ALA A 1 326 ? -5.273 -23.403 -31.623 1.00 35.62 326 ALA A C 1
ATOM 2470 O O . ALA A 1 326 ? -5.377 -23.114 -32.816 1.00 35.62 326 ALA A O 1
ATOM 2471 N N . THR A 1 327 ? -4.069 -23.591 -31.056 1.00 37.44 327 THR A N 1
ATOM 2472 C CA . THR A 1 327 ? -2.789 -23.352 -31.768 1.00 37.44 327 THR A CA 1
ATOM 2473 C C . THR A 1 327 ? -1.805 -24.529 -31.827 1.00 37.44 327 THR A C 1
ATOM 2475 O O . THR A 1 327 ? -0.717 -24.372 -32.383 1.00 37.44 327 THR A O 1
ATOM 2478 N N . GLU A 1 328 ? -2.154 -25.729 -31.351 1.00 31.95 328 GLU A N 1
ATOM 2479 C CA . GLU A 1 328 ? -1.250 -26.884 -31.474 1.00 31.95 328 GLU A CA 1
ATOM 2480 C C . GLU A 1 328 ? -1.261 -27.492 -32.889 1.00 31.95 328 GLU A C 1
ATOM 2482 O O . GLU A 1 328 ? -2.235 -28.099 -33.339 1.00 31.95 328 GLU A O 1
ATOM 2487 N N . ALA A 1 329 ? -0.124 -27.385 -33.581 1.00 32.22 329 ALA A N 1
ATOM 2488 C CA . ALA A 1 329 ? 0.220 -28.292 -34.671 1.00 32.22 329 ALA A CA 1
ATOM 2489 C C . ALA A 1 329 ? 0.498 -29.697 -34.089 1.00 32.22 329 ALA A C 1
ATOM 2491 O O . ALA A 1 329 ? 1.208 -29.813 -33.085 1.00 32.22 329 ALA A O 1
ATOM 2492 N N . PRO A 1 330 ? -0.020 -30.783 -34.690 1.00 32.50 330 PRO A N 1
ATOM 2493 C CA . PRO A 1 330 ? 0.093 -32.113 -34.115 1.00 32.50 330 PRO A CA 1
ATOM 2494 C C . PRO A 1 330 ? 1.498 -32.668 -34.361 1.00 32.50 330 PRO A C 1
ATOM 2496 O O . PRO A 1 330 ? 1.858 -32.931 -35.507 1.00 32.50 330 PRO A O 1
ATOM 2499 N N . ASN A 1 331 ? 2.249 -32.858 -33.271 1.00 38.16 331 ASN A N 1
ATOM 2500 C CA . ASN A 1 331 ? 3.426 -33.726 -33.076 1.00 38.16 331 ASN A CA 1
ATOM 2501 C C . ASN A 1 331 ? 4.643 -32.984 -32.507 1.00 38.16 331 ASN A C 1
ATOM 2503 O O . ASN A 1 331 ? 5.561 -32.613 -33.233 1.00 38.16 331 ASN A O 1
ATOM 2507 N N . ALA A 1 332 ? 4.716 -32.903 -31.179 1.00 29.36 332 ALA A N 1
ATOM 2508 C CA . ALA A 1 332 ? 5.992 -32.847 -30.471 1.00 29.36 332 ALA A CA 1
ATOM 2509 C C . ALA A 1 332 ? 5.940 -33.806 -29.261 1.00 29.36 332 ALA A C 1
ATOM 2511 O O . ALA A 1 332 ? 4.933 -33.828 -28.546 1.00 29.36 332 ALA A O 1
ATOM 2512 N N . PRO A 1 333 ? 6.964 -34.652 -29.043 1.00 30.67 333 PRO A N 1
ATOM 2513 C CA . PRO A 1 333 ? 6.943 -35.674 -27.999 1.00 30.67 333 PRO A CA 1
ATOM 2514 C C . PRO A 1 333 ? 7.143 -35.056 -26.607 1.00 30.67 333 PRO A C 1
ATOM 2516 O O . PRO A 1 333 ? 8.040 -34.244 -26.395 1.00 30.67 333 PRO A O 1
ATOM 2519 N N . ARG A 1 334 ? 6.319 -35.471 -25.637 1.00 30.53 334 ARG A N 1
ATOM 2520 C CA . ARG A 1 334 ? 6.433 -35.065 -24.226 1.00 30.53 334 ARG A CA 1
ATOM 2521 C C . ARG A 1 334 ? 7.570 -35.842 -23.546 1.00 30.53 334 ARG A C 1
ATOM 2523 O O . ARG A 1 334 ? 7.515 -37.069 -23.491 1.00 30.53 334 ARG A O 1
ATOM 2530 N N . CYS A 1 335 ? 8.575 -35.148 -23.010 1.00 28.59 335 CYS A N 1
ATOM 2531 C CA . CYS A 1 335 ? 9.634 -35.762 -22.199 1.00 28.59 335 CYS A CA 1
ATOM 2532 C C . CYS A 1 335 ? 9.114 -36.182 -20.812 1.00 28.59 335 CYS A C 1
ATOM 2534 O O . CYS A 1 335 ? 8.411 -35.426 -20.143 1.00 28.59 335 CYS A O 1
ATOM 2536 N N . ALA A 1 336 ? 9.474 -37.396 -20.387 1.00 28.27 336 ALA A N 1
ATOM 2537 C CA . ALA A 1 336 ? 9.146 -37.972 -19.082 1.00 28.27 336 ALA A CA 1
ATOM 2538 C C . ALA A 1 336 ? 10.066 -37.431 -17.960 1.00 28.27 336 ALA A C 1
ATOM 2540 O O . ALA A 1 336 ? 11.212 -37.068 -18.237 1.00 28.27 336 ALA A O 1
ATOM 2541 N N . PRO A 1 337 ? 9.609 -37.397 -16.692 1.00 30.28 337 PRO A N 1
ATOM 2542 C CA . PRO A 1 337 ? 10.377 -36.834 -15.584 1.00 30.28 337 PRO A CA 1
ATOM 2543 C C . PRO A 1 337 ? 11.517 -37.768 -15.153 1.00 30.28 337 PRO A C 1
ATOM 2545 O O . PRO A 1 337 ? 11.305 -38.952 -14.891 1.00 30.28 337 PRO A O 1
ATOM 2548 N N . VAL A 1 338 ? 12.730 -37.221 -15.045 1.00 30.28 338 VAL A N 1
ATOM 2549 C CA . VAL A 1 338 ? 13.909 -37.930 -14.524 1.00 30.28 338 VAL A CA 1
ATOM 2550 C C . VAL A 1 338 ? 13.871 -37.916 -12.993 1.00 30.28 338 VAL A C 1
ATOM 2552 O O . VAL A 1 338 ? 13.715 -36.866 -12.369 1.00 30.28 338 VAL A O 1
ATOM 2555 N N . GLY A 1 339 ? 13.961 -39.107 -12.399 1.00 25.11 339 GLY A N 1
ATOM 2556 C CA . GLY A 1 339 ? 13.881 -39.345 -10.960 1.00 25.11 339 GLY A CA 1
ATOM 2557 C C . GLY A 1 339 ? 15.072 -38.798 -10.171 1.00 25.11 339 GLY A C 1
ATOM 2558 O O . GLY A 1 339 ? 16.191 -38.713 -10.669 1.00 25.11 339 GLY A O 1
ATOM 2559 N N . ARG A 1 340 ? 14.794 -38.440 -8.914 1.00 29.77 340 ARG A N 1
ATOM 2560 C CA . ARG A 1 340 ? 15.771 -38.000 -7.913 1.00 29.77 340 ARG A CA 1
ATOM 2561 C C . ARG A 1 340 ? 16.610 -39.180 -7.411 1.00 29.77 340 ARG A C 1
ATOM 2563 O O . ARG A 1 340 ? 16.044 -40.217 -7.066 1.00 29.77 340 ARG A O 1
ATOM 2570 N N . THR A 1 341 ? 17.912 -38.958 -7.265 1.00 32.50 341 THR A N 1
ATOM 2571 C CA . THR A 1 341 ? 18.783 -39.633 -6.288 1.00 32.50 341 THR A CA 1
ATOM 2572 C C . THR A 1 341 ? 19.494 -38.572 -5.480 1.00 32.50 341 THR A C 1
ATOM 2574 O O . THR A 1 341 ? 20.015 -37.640 -6.134 1.00 32.50 341 THR A O 1
#

Foldseek 3Di:
DPPPVVVVVVVCVVDPDDPLPQAAEAAALVVLVVVLVVCVVVVFAEEEEEDQDLDDVQSLVQVVVCVVVPGLEYEYEHHLQCQQDDPPDCSVVQDDDVVVRSVVNSPRDHDSSGHHYYHYYDPCNVPVPDDVVDCVVDWDQDDDDPPPDDCCVVRVRRLRSLLRVVVSCCVSNVGQEYEDECQVVVSLVSNVCSCVVVVRNHHYDHDYFDADPLRQGDDSCVVLADPVLVVLSSCLLVLLVVLLVVLVVCVVVVVQDDPDPPHPSVVSSVCSCCVPGAVDWDKDWDDDPDDTKIWTQWTDRDDPPPPRTDRGIRIDTDDPPPPDPVDDDPDDDDDDDDDDD